Protein AF-A0A7S0UDC5-F1 (afdb_monomer_lite)

Organism: Hemiselmis andersenii (NCBI:txid464988)

Structure (mmCIF, N/CA/C/O backbone):
data_AF-A0A7S0UDC5-F1
#
_entry.id   AF-A0A7S0UDC5-F1
#
loop_
_atom_site.group_PDB
_atom_site.id
_atom_site.type_symbol
_atom_site.label_atom_id
_atom_site.label_alt_id
_atom_site.label_comp_id
_atom_site.label_asym_id
_atom_site.label_entity_id
_atom_site.label_seq_id
_atom_site.pdbx_PDB_ins_code
_atom_site.Cartn_x
_atom_site.Cartn_y
_atom_site.Cartn_z
_atom_site.occupancy
_atom_site.B_iso_or_equiv
_atom_site.auth_seq_id
_atom_site.auth_comp_id
_atom_site.auth_asym_id
_atom_site.auth_atom_id
_atom_site.pdbx_PDB_model_num
ATOM 1 N N . MET A 1 1 ? -34.923 -20.460 -12.003 1.00 49.44 1 MET A N 1
ATOM 2 C CA . MET A 1 1 ? -34.571 -19.170 -12.638 1.00 49.44 1 MET A CA 1
ATOM 3 C C . MET A 1 1 ? -33.315 -18.586 -11.978 1.00 49.44 1 MET A C 1
ATOM 5 O O . MET A 1 1 ? -33.420 -17.653 -11.201 1.00 49.44 1 MET A O 1
ATOM 9 N N . VAL A 1 2 ? -32.131 -19.167 -12.228 1.00 48.09 2 VAL A N 1
ATOM 10 C CA . VAL A 1 2 ? -30.837 -18.724 -11.636 1.00 48.09 2 VAL A CA 1
ATOM 11 C C . VAL A 1 2 ? -29.782 -18.443 -12.735 1.00 48.09 2 VAL A C 1
ATOM 13 O O . VAL A 1 2 ? -28.615 -18.218 -12.454 1.00 48.09 2 VAL A O 1
ATOM 16 N N . GLY A 1 3 ? -30.178 -18.436 -14.015 1.00 46.53 3 GLY A N 1
ATOM 17 C CA . GLY A 1 3 ? -29.241 -18.445 -15.152 1.00 46.53 3 GLY A CA 1
ATOM 18 C C . GLY A 1 3 ? -28.871 -17.087 -15.761 1.00 46.53 3 GLY A C 1
ATOM 19 O O . GLY A 1 3 ? -27.871 -17.008 -16.461 1.00 46.53 3 GLY A O 1
ATOM 20 N N . GLU A 1 4 ? -29.622 -16.012 -15.507 1.00 51.41 4 GLU A N 1
ATOM 21 C CA . GLU A 1 4 ? -29.457 -14.754 -16.268 1.00 51.41 4 GLU A CA 1
ATOM 22 C C . GLU A 1 4 ? -28.525 -13.718 -15.611 1.00 51.41 4 GLU A C 1
ATOM 24 O O . GLU A 1 4 ? -28.170 -12.715 -16.229 1.00 51.41 4 GLU A O 1
ATOM 29 N N . GLY A 1 5 ? -28.084 -13.949 -14.369 1.00 47.59 5 GLY A N 1
ATOM 30 C CA . GLY A 1 5 ? -27.229 -13.003 -13.633 1.00 47.59 5 GLY A CA 1
ATOM 31 C C . GLY A 1 5 ? -25.732 -13.100 -13.952 1.00 47.59 5 GLY A C 1
ATOM 32 O O . GLY A 1 5 ? -25.017 -12.106 -13.843 1.00 47.59 5 GLY A O 1
ATOM 33 N N . LEU A 1 6 ? -25.249 -14.275 -14.370 1.00 48.50 6 LEU A N 1
ATOM 34 C CA . LEU A 1 6 ? -23.818 -14.537 -14.592 1.00 48.50 6 LEU A CA 1
ATOM 35 C C . LEU A 1 6 ? -23.277 -13.913 -15.890 1.00 48.50 6 LEU A C 1
ATOM 37 O O . LEU A 1 6 ? -22.111 -13.526 -15.931 1.00 48.50 6 LEU A O 1
ATOM 41 N N . GLY A 1 7 ? -24.119 -13.741 -16.917 1.00 49.97 7 GLY A N 1
ATOM 42 C CA . GLY A 1 7 ? -23.701 -13.190 -18.215 1.00 49.97 7 GLY A CA 1
ATOM 43 C C . GLY A 1 7 ? -23.266 -11.721 -18.153 1.00 49.97 7 GLY A C 1
ATOM 44 O O . GLY A 1 7 ? -22.243 -11.353 -18.722 1.00 49.97 7 GLY A O 1
ATOM 45 N N . ARG A 1 8 ? -23.971 -10.886 -17.376 1.00 53.47 8 ARG A N 1
ATOM 46 C CA . ARG A 1 8 ? -23.663 -9.443 -17.282 1.00 53.47 8 ARG A CA 1
ATOM 47 C C . ARG A 1 8 ? -22.364 -9.145 -16.530 1.00 53.47 8 ARG A C 1
ATOM 49 O O . ARG A 1 8 ? -21.722 -8.132 -16.793 1.00 53.47 8 ARG A O 1
ATOM 56 N N . GLY A 1 9 ? -21.965 -10.019 -15.601 1.00 52.06 9 GLY A N 1
ATOM 57 C CA . GLY A 1 9 ? -20.693 -9.887 -14.888 1.00 52.06 9 GLY A CA 1
ATOM 58 C C . GLY A 1 9 ? -19.488 -10.126 -15.799 1.00 52.06 9 GLY A C 1
ATOM 59 O O . GLY A 1 9 ? -18.491 -9.417 -15.688 1.00 52.06 9 GLY A O 1
ATOM 60 N N . TYR A 1 10 ? -19.604 -11.077 -16.731 1.00 56.62 10 TYR A N 1
ATOM 61 C CA . TYR A 1 10 ? -18.532 -11.430 -17.663 1.00 56.62 10 TYR A CA 1
ATOM 62 C C . TYR A 1 10 ? -18.308 -10.343 -18.720 1.00 56.62 10 TYR A C 1
ATOM 64 O O . TYR A 1 10 ? -17.170 -9.966 -18.984 1.00 56.62 10 TYR A O 1
ATOM 72 N N . GLU A 1 11 ? -19.386 -9.761 -19.253 1.00 59.09 11 GLU A N 1
ATOM 73 C CA . GLU A 1 11 ? -19.299 -8.658 -20.219 1.00 59.09 11 GLU A CA 1
ATOM 74 C C . GLU A 1 11 ? -18.708 -7.385 -19.604 1.00 59.09 11 GLU A C 1
ATOM 76 O O . GLU A 1 11 ? -17.907 -6.709 -20.247 1.00 59.09 11 GLU A O 1
ATOM 81 N N . LEU A 1 12 ? -19.030 -7.076 -18.340 1.00 55.66 12 LEU A N 1
ATOM 82 C CA . LEU A 1 12 ? -18.401 -5.962 -17.630 1.00 55.66 12 LEU A CA 1
ATOM 83 C C . LEU A 1 12 ? -16.906 -6.223 -17.401 1.00 55.66 12 LEU A C 1
ATOM 85 O O . LEU A 1 12 ? -16.100 -5.314 -17.581 1.00 55.66 12 LEU A O 1
ATOM 89 N N . PHE A 1 13 ? -16.523 -7.456 -17.052 1.00 51.91 13 PHE A N 1
ATOM 90 C CA . PHE A 1 13 ? -15.122 -7.838 -16.861 1.00 51.91 13 PHE A CA 1
ATOM 91 C C . PHE A 1 13 ? -14.327 -7.787 -18.173 1.00 51.91 13 PHE A C 1
ATOM 93 O O . PHE A 1 13 ? -13.208 -7.280 -18.186 1.00 51.91 13 PHE A O 1
ATOM 100 N N . GLU A 1 14 ? -14.912 -8.232 -19.289 1.00 59.25 14 GLU A N 1
ATOM 101 C CA . GLU A 1 14 ? -14.309 -8.089 -20.617 1.00 59.25 14 GLU A CA 1
ATOM 102 C C . GLU A 1 14 ? -14.223 -6.627 -21.060 1.00 59.25 14 GLU A C 1
ATOM 104 O O . GLU A 1 14 ? -13.205 -6.211 -21.604 1.00 59.25 14 GLU A O 1
ATOM 109 N N . PHE A 1 15 ? -15.261 -5.824 -20.832 1.00 57.03 15 PHE A N 1
ATOM 110 C CA . PHE A 1 15 ? -15.278 -4.416 -21.223 1.00 57.03 15 PHE A CA 1
ATOM 111 C C . PHE A 1 15 ? -14.244 -3.594 -20.443 1.00 57.03 15 PHE A C 1
ATOM 113 O O . PHE A 1 15 ? -13.428 -2.886 -21.040 1.00 57.03 15 PHE A O 1
ATOM 120 N N . VAL A 1 16 ? -14.216 -3.752 -19.116 1.00 52.97 16 VAL A N 1
ATOM 121 C CA . VAL A 1 16 ? -13.182 -3.194 -18.228 1.00 52.97 16 VAL A CA 1
ATOM 122 C C . VAL A 1 16 ? -11.807 -3.719 -18.657 1.00 52.97 16 VAL A C 1
ATOM 124 O O . VAL A 1 16 ? -10.873 -2.937 -18.826 1.00 52.97 16 VAL A O 1
ATOM 127 N N . GLY A 1 17 ? -11.708 -5.016 -18.957 1.00 54.72 17 GLY A N 1
ATOM 128 C CA . GLY A 1 17 ? -10.506 -5.675 -19.458 1.00 54.72 17 GLY A CA 1
ATOM 129 C C . GLY A 1 17 ? -10.047 -5.238 -20.852 1.00 54.72 17 GLY A C 1
ATOM 130 O O . GLY A 1 17 ? -8.888 -5.455 -21.171 1.00 54.72 17 GLY A O 1
ATOM 131 N N . ARG A 1 18 ? -10.884 -4.598 -21.680 1.00 58.88 18 ARG A N 1
ATOM 132 C CA . ARG A 1 18 ? -10.507 -4.059 -23.006 1.00 58.88 18 ARG A CA 1
ATOM 133 C C . ARG A 1 18 ? -10.198 -2.558 -22.972 1.00 58.88 18 ARG A C 1
ATOM 135 O O . ARG A 1 18 ? -9.322 -2.103 -23.707 1.00 58.88 18 ARG A O 1
ATOM 142 N N . MET A 1 19 ? -10.880 -1.797 -22.114 1.00 50.06 19 MET A N 1
ATOM 143 C CA . MET A 1 19 ? -10.712 -0.341 -21.970 1.00 50.06 19 MET A CA 1
ATOM 144 C C . MET A 1 19 ? -9.492 0.047 -21.121 1.00 50.06 19 MET A C 1
ATOM 146 O O . MET A 1 19 ? -8.791 1.000 -21.456 1.00 50.06 19 MET A O 1
ATOM 150 N N . LEU A 1 20 ? -9.211 -0.682 -20.035 1.00 53.12 20 LEU A N 1
ATOM 151 C CA . LEU A 1 20 ? -8.096 -0.354 -19.137 1.00 53.12 20 LEU A CA 1
ATOM 152 C C . LEU A 1 20 ? -6.701 -0.620 -19.724 1.00 53.12 20 LEU A C 1
ATOM 154 O O . LEU A 1 20 ? -5.834 0.229 -19.530 1.00 53.12 20 LEU A O 1
ATOM 158 N N . PRO A 1 21 ? -6.427 -1.712 -20.465 1.00 53.53 21 PRO A N 1
ATOM 159 C CA . PRO A 1 21 ? -5.053 -2.022 -20.849 1.00 53.53 21 PRO A CA 1
ATOM 160 C C . PRO A 1 21 ? -4.406 -0.984 -21.765 1.00 53.53 21 PRO A C 1
ATOM 162 O O . PRO A 1 21 ? -3.254 -0.609 -21.582 1.00 53.53 21 PRO A O 1
ATOM 165 N N . THR A 1 22 ? -5.112 -0.502 -22.783 1.00 52.75 22 THR A N 1
ATOM 166 C CA . THR A 1 22 ? -4.437 0.196 -23.889 1.00 52.75 22 THR A CA 1
ATOM 167 C C . THR A 1 22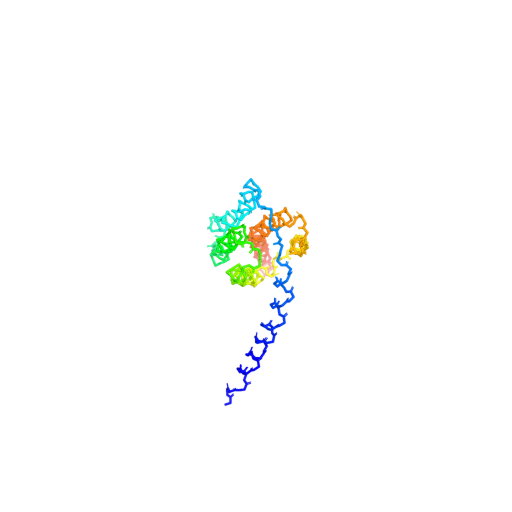 ? -4.020 1.625 -23.548 1.00 52.75 22 THR A C 1
ATOM 169 O O . THR A 1 22 ? -2.972 2.071 -24.018 1.00 52.75 22 THR A O 1
ATOM 172 N N . ALA A 1 23 ? -4.784 2.331 -22.711 1.00 55.59 23 ALA A N 1
ATOM 173 C CA . ALA A 1 23 ? -4.412 3.657 -22.218 1.00 55.59 23 ALA A CA 1
ATOM 174 C C . ALA A 1 23 ? -3.459 3.578 -21.012 1.00 55.59 23 ALA A C 1
ATOM 176 O O . ALA A 1 23 ? -2.504 4.349 -20.940 1.00 55.59 23 ALA A O 1
ATOM 177 N N . PHE A 1 24 ? -3.671 2.611 -20.112 1.00 58.44 24 PHE A N 1
ATOM 178 C CA . PHE A 1 24 ? -2.889 2.469 -18.882 1.00 58.44 24 PHE A CA 1
ATOM 179 C C . PHE A 1 24 ? -1.474 1.928 -19.154 1.00 58.44 24 PHE A C 1
ATOM 181 O O . PHE A 1 24 ? -0.501 2.463 -18.629 1.00 58.44 24 PHE A O 1
ATOM 188 N N . PHE A 1 25 ? -1.312 0.950 -20.059 1.00 58.59 25 PHE A N 1
ATOM 189 C CA . PHE A 1 25 ? 0.014 0.398 -20.386 1.00 58.59 25 PHE A CA 1
ATOM 190 C C . PHE A 1 25 ? 0.875 1.317 -21.256 1.00 58.59 25 PHE A C 1
ATOM 192 O O . PHE A 1 25 ? 2.100 1.240 -21.197 1.00 58.59 25 PHE A O 1
ATOM 199 N N . LYS A 1 26 ? 0.273 2.235 -22.025 1.00 59.31 26 LYS A N 1
ATOM 200 C CA . LYS A 1 26 ? 1.034 3.254 -22.773 1.00 59.31 26 LYS A CA 1
ATOM 201 C C . LYS A 1 26 ? 1.665 4.319 -21.869 1.00 59.31 26 LYS A C 1
ATOM 203 O O . LYS A 1 26 ? 2.517 5.067 -22.338 1.00 59.31 26 LYS A O 1
ATOM 208 N N . GLN A 1 27 ? 1.263 4.379 -20.601 1.00 64.12 27 GLN A N 1
ATOM 209 C CA . GLN A 1 27 ? 1.703 5.369 -19.620 1.00 64.12 27 GLN A CA 1
ATOM 210 C C . GLN A 1 27 ? 2.508 4.754 -18.469 1.00 64.12 27 GLN A C 1
ATOM 212 O O . GLN A 1 27 ? 2.615 5.349 -17.401 1.00 64.12 27 GLN A O 1
ATOM 217 N N . LEU A 1 28 ? 3.121 3.581 -18.665 1.00 72.44 28 LEU A N 1
ATOM 218 C CA . LEU A 1 28 ? 4.070 3.081 -17.674 1.00 72.44 28 LEU A CA 1
ATOM 219 C C . LEU A 1 28 ? 5.250 4.048 -17.567 1.00 72.44 28 LEU A C 1
ATOM 221 O O . LEU A 1 28 ? 5.989 4.250 -18.533 1.00 72.44 28 LEU A O 1
ATOM 225 N N . GLY A 1 29 ? 5.436 4.619 -16.377 1.00 77.88 29 GLY A N 1
ATOM 226 C CA . GLY A 1 29 ? 6.577 5.475 -16.091 1.00 77.88 29 GLY A CA 1
ATOM 227 C C . GLY A 1 29 ? 7.893 4.774 -16.427 1.00 77.88 29 GLY A C 1
ATOM 228 O O . GLY A 1 29 ? 8.022 3.548 -16.353 1.00 77.88 29 GLY A O 1
ATOM 229 N N . THR A 1 30 ? 8.883 5.547 -16.854 1.00 83.06 30 THR A N 1
ATOM 230 C CA . THR A 1 30 ? 10.220 5.031 -17.153 1.00 83.06 30 THR A CA 1
ATOM 231 C C . THR A 1 30 ? 11.120 5.278 -15.947 1.00 83.06 30 THR A C 1
ATOM 233 O O . THR A 1 30 ? 11.501 6.430 -15.720 1.00 83.06 30 THR A O 1
ATOM 236 N N . PRO A 1 31 ? 11.458 4.250 -15.145 1.00 82.56 31 PRO A N 1
ATOM 237 C CA . PRO A 1 31 ? 12.320 4.447 -13.990 1.00 82.56 31 PRO A CA 1
ATOM 238 C C . PRO A 1 31 ? 13.730 4.866 -14.415 1.00 82.56 31 PRO A C 1
ATOM 240 O O . PRO A 1 31 ? 14.219 4.502 -15.490 1.00 82.56 31 PRO A O 1
ATOM 243 N N . HIS A 1 32 ? 14.410 5.610 -13.542 1.00 84.69 32 HIS A N 1
ATOM 244 C CA . HIS A 1 32 ? 15.840 5.853 -13.688 1.00 84.69 32 HIS A CA 1
ATOM 245 C C . HIS A 1 32 ? 16.606 4.524 -13.715 1.00 84.69 32 HIS A C 1
ATOM 247 O O . HIS A 1 32 ? 16.374 3.647 -12.890 1.00 84.69 32 HIS A O 1
ATOM 253 N N . LYS A 1 33 ? 17.554 4.394 -14.649 1.00 84.50 33 LYS A N 1
ATOM 254 C CA . LYS A 1 33 ? 18.363 3.172 -14.829 1.00 84.50 33 LYS A CA 1
ATOM 255 C C . LYS A 1 33 ? 19.679 3.172 -14.049 1.00 84.50 33 LYS A C 1
ATOM 257 O O . LYS A 1 33 ? 20.410 2.188 -14.063 1.00 84.50 33 LYS A O 1
ATOM 262 N N . THR A 1 34 ? 20.019 4.281 -13.402 1.00 90.56 34 THR A N 1
ATOM 263 C CA . THR A 1 34 ? 21.245 4.404 -12.611 1.00 90.56 34 THR A CA 1
ATOM 264 C C . THR A 1 34 ? 21.135 3.541 -11.346 1.00 90.56 34 THR A C 1
ATOM 266 O O . THR A 1 34 ? 20.137 3.658 -10.632 1.00 90.56 34 THR A O 1
ATOM 269 N N . PRO A 1 35 ? 22.140 2.701 -11.018 1.00 91.50 35 PRO A N 1
ATOM 270 C CA . PRO A 1 35 ? 22.019 1.704 -9.947 1.00 91.50 35 PRO A CA 1
ATOM 271 C C . PRO A 1 35 ? 21.565 2.265 -8.593 1.00 91.50 35 PRO A C 1
ATOM 273 O O . PRO A 1 35 ? 20.718 1.669 -7.934 1.00 91.50 35 PRO A O 1
ATOM 276 N N . GLY A 1 36 ? 22.069 3.441 -8.199 1.00 91.25 36 GLY A N 1
ATOM 277 C CA . GLY A 1 36 ? 21.668 4.091 -6.946 1.00 91.25 36 GLY A CA 1
ATOM 278 C C . GLY A 1 36 ? 20.188 4.487 -6.912 1.00 91.25 36 GLY A C 1
ATOM 279 O O . GLY A 1 36 ? 19.522 4.289 -5.900 1.00 91.25 36 GLY A O 1
ATOM 280 N N . TRP A 1 37 ? 19.646 4.981 -8.027 1.00 91.06 37 TRP A N 1
ATOM 281 C CA . TRP A 1 37 ? 18.229 5.337 -8.124 1.00 91.06 37 TRP A CA 1
ATOM 282 C C . TRP A 1 37 ? 17.329 4.106 -8.175 1.00 91.06 37 TRP A C 1
ATOM 284 O O . TRP A 1 37 ? 16.285 4.104 -7.531 1.00 91.06 37 TRP A O 1
ATOM 294 N N . VAL A 1 38 ? 17.753 3.045 -8.870 1.00 92.06 38 VAL A N 1
ATOM 295 C CA . VAL A 1 38 ? 17.051 1.753 -8.860 1.00 92.06 38 VAL A CA 1
ATOM 296 C C . VAL A 1 38 ? 16.980 1.201 -7.436 1.00 92.06 38 VAL A C 1
ATOM 298 O O . VAL A 1 38 ? 15.905 0.823 -6.981 1.00 92.06 38 VAL A O 1
ATOM 301 N N . ALA A 1 39 ? 18.095 1.212 -6.701 1.00 93.50 39 ALA A N 1
ATOM 302 C CA . ALA A 1 39 ? 18.124 0.749 -5.318 1.00 93.50 39 ALA A CA 1
ATOM 303 C C . ALA A 1 39 ? 17.180 1.567 -4.425 1.00 93.50 39 ALA A C 1
ATOM 305 O O . ALA A 1 39 ? 16.352 0.983 -3.734 1.00 93.50 39 ALA A O 1
ATOM 306 N N . LEU A 1 40 ? 17.240 2.903 -4.473 1.00 91.62 40 LEU A N 1
ATOM 307 C CA . LEU A 1 40 ? 16.338 3.768 -3.700 1.00 91.62 40 LEU A CA 1
ATOM 308 C C . LEU A 1 40 ? 14.863 3.535 -4.049 1.00 91.62 40 LEU A C 1
ATOM 310 O O . LEU A 1 40 ? 14.018 3.474 -3.155 1.00 91.62 40 LEU A O 1
ATOM 314 N N . PHE A 1 41 ? 14.562 3.359 -5.335 1.00 91.75 41 PHE A N 1
ATOM 315 C CA . PHE A 1 41 ? 13.209 3.089 -5.803 1.00 91.75 41 PHE A CA 1
ATOM 316 C C . PHE A 1 41 ? 12.670 1.775 -5.243 1.00 91.75 41 PHE A C 1
ATOM 318 O O . PHE A 1 41 ? 11.577 1.738 -4.682 1.00 91.75 41 PHE A O 1
ATOM 325 N N . LEU A 1 42 ? 13.459 0.705 -5.308 1.00 94.81 42 LEU A N 1
ATOM 326 C CA . LEU A 1 42 ? 13.075 -0.595 -4.762 1.00 94.81 42 LEU A CA 1
ATOM 327 C C . LEU A 1 42 ? 13.004 -0.572 -3.230 1.00 94.81 42 LEU A C 1
ATOM 329 O O . LEU A 1 42 ? 12.090 -1.150 -2.651 1.00 94.81 42 LEU A O 1
ATOM 333 N N . LEU A 1 43 ? 13.908 0.150 -2.562 1.00 96.00 43 LEU A N 1
ATOM 334 C CA . LEU A 1 43 ? 13.890 0.311 -1.105 1.00 96.00 43 LEU A CA 1
ATOM 335 C C . LEU A 1 43 ? 12.614 1.000 -0.611 1.00 96.00 43 LEU A C 1
ATOM 337 O O . LEU A 1 43 ? 12.148 0.686 0.483 1.00 96.00 43 LEU A O 1
ATOM 341 N N . SER A 1 44 ? 12.009 1.892 -1.400 1.00 96.44 44 SER A N 1
ATOM 342 C CA . SER A 1 44 ? 10.746 2.535 -1.013 1.00 96.44 44 SER A CA 1
ATOM 343 C C . SER A 1 44 ? 9.601 1.530 -0.796 1.00 96.44 44 SER A C 1
ATOM 345 O O . SER A 1 44 ? 8.741 1.759 0.056 1.00 96.44 44 SER A O 1
ATOM 347 N N . ASN A 1 45 ? 9.644 0.364 -1.455 1.00 96.00 45 ASN A N 1
ATOM 348 C CA . ASN A 1 45 ? 8.673 -0.710 -1.252 1.00 96.00 45 ASN A CA 1
ATOM 349 C C . ASN A 1 45 ? 8.795 -1.410 0.106 1.00 96.00 45 ASN A C 1
ATOM 351 O O . ASN A 1 45 ? 7.817 -1.998 0.560 1.00 96.00 45 ASN A O 1
ATOM 355 N N . ILE A 1 46 ? 9.931 -1.298 0.810 1.00 96.00 46 ILE A N 1
ATOM 356 C CA . ILE A 1 46 ? 10.103 -1.843 2.172 1.00 96.00 46 ILE A CA 1
ATOM 357 C C . ILE A 1 46 ? 9.130 -1.186 3.169 1.00 96.00 46 ILE A C 1
ATOM 359 O O . ILE A 1 46 ? 8.798 -1.772 4.204 1.00 96.00 46 ILE A O 1
ATOM 363 N N . ALA A 1 47 ? 8.588 -0.008 2.847 1.00 96.69 47 ALA A N 1
ATOM 364 C CA . ALA A 1 47 ? 7.551 0.625 3.653 1.00 96.69 47 ALA A CA 1
ATOM 365 C C . ALA A 1 47 ? 6.323 -0.289 3.854 1.00 96.69 47 ALA A C 1
ATOM 367 O O . ALA A 1 47 ? 5.776 -0.337 4.958 1.00 96.69 47 ALA A O 1
ATOM 368 N N . PHE A 1 48 ? 5.928 -1.063 2.837 1.00 96.31 48 PHE A N 1
ATOM 369 C CA . PHE A 1 48 ? 4.796 -1.989 2.906 1.00 96.31 48 PHE A CA 1
ATOM 370 C C . PHE A 1 48 ? 5.003 -3.154 3.890 1.00 96.31 48 PHE A C 1
ATOM 372 O O . PHE A 1 48 ? 4.183 -3.291 4.799 1.00 96.31 48 PHE A O 1
ATOM 379 N N . PRO A 1 49 ? 6.069 -3.980 3.813 1.00 94.88 49 PRO A N 1
ATOM 380 C CA . PRO A 1 49 ? 6.287 -5.038 4.789 1.00 94.88 49 PRO A CA 1
ATOM 381 C C . PRO A 1 49 ? 6.482 -4.488 6.205 1.00 94.88 49 PRO A C 1
ATOM 383 O O . PRO A 1 49 ? 5.972 -5.088 7.150 1.00 94.88 49 PRO A O 1
ATOM 386 N N . ILE A 1 50 ? 7.119 -3.319 6.377 1.00 95.62 50 ILE A N 1
ATOM 387 C CA . ILE A 1 50 ? 7.185 -2.651 7.687 1.00 95.62 50 ILE A CA 1
ATOM 388 C C . ILE A 1 50 ? 5.774 -2.332 8.199 1.00 95.62 50 ILE A C 1
ATOM 390 O O . ILE A 1 50 ? 5.458 -2.646 9.349 1.00 95.62 50 ILE A O 1
ATOM 394 N N . ALA A 1 51 ? 4.914 -1.740 7.365 1.00 94.75 51 ALA A N 1
ATOM 395 C CA . ALA A 1 51 ? 3.533 -1.440 7.729 1.00 94.75 51 ALA A CA 1
ATOM 396 C C . ALA A 1 51 ? 2.742 -2.715 8.066 1.00 94.75 51 ALA A C 1
ATOM 398 O O . ALA A 1 51 ? 2.103 -2.768 9.115 1.00 94.75 51 ALA A O 1
ATOM 399 N N . GLY A 1 52 ? 2.846 -3.768 7.250 1.00 93.75 52 GLY A N 1
ATOM 400 C CA . GLY A 1 52 ? 2.199 -5.060 7.495 1.00 93.75 52 GLY A CA 1
ATOM 401 C C . GLY A 1 52 ? 2.631 -5.691 8.822 1.00 93.75 52 GLY A C 1
ATOM 402 O O . GLY A 1 52 ? 1.789 -6.066 9.638 1.00 93.75 52 GLY A O 1
ATOM 403 N N . ILE A 1 53 ? 3.935 -5.722 9.111 1.00 94.00 53 ILE A N 1
ATOM 404 C CA . ILE A 1 53 ? 4.460 -6.226 10.390 1.00 94.00 53 ILE A CA 1
ATOM 405 C C . ILE A 1 53 ? 3.947 -5.383 11.560 1.00 94.00 53 ILE A C 1
ATOM 407 O O . ILE A 1 53 ? 3.549 -5.933 12.588 1.00 94.00 53 ILE A O 1
ATOM 411 N N . LYS A 1 54 ? 3.926 -4.052 11.433 1.00 92.94 54 LYS A N 1
ATOM 412 C CA . LYS A 1 54 ? 3.402 -3.163 12.482 1.00 92.94 54 LYS A CA 1
ATOM 413 C C . LYS A 1 54 ? 1.909 -3.374 12.738 1.00 92.94 54 LYS A C 1
ATOM 415 O O . LYS A 1 54 ? 1.505 -3.314 13.894 1.00 92.94 54 LYS A O 1
ATOM 420 N N . ILE A 1 55 ? 1.118 -3.666 11.705 1.00 90.56 55 ILE A N 1
ATOM 421 C CA . ILE A 1 55 ? -0.299 -4.032 11.851 1.00 90.56 55 ILE A CA 1
ATOM 422 C C . ILE A 1 55 ? -0.424 -5.380 12.581 1.00 90.56 55 ILE A C 1
ATOM 424 O O . ILE A 1 55 ? -1.170 -5.476 13.550 1.00 90.56 55 ILE A O 1
ATOM 428 N N . LEU A 1 56 ? 0.347 -6.405 12.189 1.00 91.12 56 LEU A N 1
ATOM 429 C CA . LEU A 1 56 ? 0.318 -7.729 12.840 1.00 91.12 56 LEU A CA 1
ATOM 430 C C . LEU A 1 56 ? 0.756 -7.698 14.306 1.00 91.12 56 LEU A C 1
ATOM 432 O O . LEU A 1 56 ? 0.230 -8.447 15.125 1.00 91.12 56 LEU A O 1
ATOM 436 N N . THR A 1 57 ? 1.749 -6.869 14.624 1.00 89.69 57 THR A N 1
ATOM 437 C CA . THR A 1 57 ? 2.357 -6.792 15.958 1.00 89.69 57 THR A CA 1
ATOM 438 C C . THR A 1 57 ? 1.707 -5.742 16.855 1.00 89.69 57 THR A C 1
ATOM 440 O O . THR A 1 57 ? 2.151 -5.563 17.994 1.00 89.69 57 THR A O 1
ATOM 443 N N . SER A 1 58 ? 0.661 -5.050 16.384 1.00 85.38 58 SER A N 1
ATOM 444 C CA . SER A 1 58 ? -0.054 -4.086 17.215 1.00 85.38 58 SER A CA 1
ATOM 445 C C . SER A 1 58 ? -0.731 -4.808 18.379 1.00 85.38 58 SER A C 1
ATOM 447 O O . SER A 1 58 ? -1.721 -5.513 18.218 1.00 85.38 58 SER A O 1
ATOM 449 N N . ARG A 1 59 ? -0.194 -4.614 19.588 1.00 75.19 59 ARG A N 1
ATOM 450 C CA . ARG A 1 59 ? -0.737 -5.187 20.834 1.00 75.19 59 ARG A CA 1
ATOM 451 C C . ARG A 1 59 ? -2.022 -4.503 21.310 1.00 75.19 59 ARG A C 1
ATOM 453 O O . ARG A 1 59 ? -2.545 -4.858 22.360 1.00 75.19 59 ARG A O 1
ATOM 460 N N . ARG A 1 60 ? -2.471 -3.466 20.602 1.00 68.75 60 ARG A N 1
ATOM 461 C CA . ARG A 1 60 ? -3.630 -2.650 20.974 1.00 68.75 60 ARG A CA 1
ATOM 462 C C . ARG A 1 60 ? -4.942 -3.190 20.412 1.00 68.75 60 ARG A C 1
ATOM 464 O O . ARG A 1 60 ? -5.988 -2.864 20.964 1.00 68.75 60 ARG A O 1
ATOM 471 N N . GLU A 1 61 ? -4.899 -4.020 19.371 1.00 62.66 61 GLU A N 1
ATOM 472 C CA . GLU A 1 61 ? -6.089 -4.713 18.879 1.00 62.66 61 GLU A CA 1
ATOM 473 C C . GLU A 1 61 ? -6.316 -6.005 19.664 1.00 62.66 61 GLU A C 1
ATOM 475 O O . GLU A 1 61 ? -5.437 -6.856 19.779 1.00 62.66 61 GLU A O 1
ATOM 480 N N . GLU A 1 62 ? -7.544 -6.183 20.150 1.00 66.38 62 GLU A N 1
ATOM 481 C CA . GLU A 1 62 ? -8.012 -7.458 20.701 1.00 66.38 62 GLU A CA 1
ATOM 482 C C . GLU A 1 62 ? -7.949 -8.570 19.636 1.00 66.38 62 GLU A C 1
ATOM 484 O O . GLU A 1 62 ? -7.725 -9.739 19.950 1.00 66.38 62 GLU A O 1
ATOM 489 N N . LYS A 1 63 ? -8.094 -8.193 18.354 1.00 73.12 63 LYS A N 1
ATOM 490 C CA . LYS A 1 63 ? -7.886 -9.053 17.185 1.00 73.12 63 LYS A CA 1
ATOM 491 C C . LYS A 1 63 ? -7.242 -8.243 16.051 1.00 73.12 63 LYS A C 1
ATOM 493 O O . LYS A 1 63 ? -7.982 -7.525 15.380 1.00 73.12 63 LYS A O 1
ATOM 498 N N . PRO A 1 64 ? -5.919 -8.367 15.813 1.00 75.38 64 PRO A N 1
ATOM 499 C CA . PRO A 1 64 ? -5.260 -7.679 14.709 1.00 75.38 64 PRO A CA 1
ATOM 500 C C . PRO A 1 64 ? -5.953 -7.994 13.380 1.00 75.38 64 PRO A C 1
ATOM 502 O O . PRO A 1 64 ? -6.280 -9.163 13.136 1.00 75.38 64 PRO A O 1
ATOM 505 N N . ASN A 1 65 ? -6.141 -7.008 12.494 1.00 83.06 65 ASN A N 1
ATOM 506 C CA . ASN A 1 65 ? -6.615 -7.275 11.129 1.00 83.06 65 ASN A CA 1
ATOM 507 C C . ASN A 1 65 ? -5.527 -7.978 10.293 1.00 83.06 65 ASN A C 1
ATOM 509 O O . ASN A 1 65 ? -4.857 -7.384 9.444 1.00 83.06 65 ASN A O 1
ATOM 513 N N . LYS A 1 66 ? -5.355 -9.280 10.553 1.00 89.69 66 LYS A N 1
ATOM 514 C CA . LYS A 1 66 ? -4.350 -10.147 9.924 1.00 89.69 66 LYS A CA 1
ATOM 515 C C . LYS A 1 66 ? -4.476 -10.150 8.406 1.00 89.69 66 LYS A C 1
ATOM 517 O O . LYS A 1 66 ? -3.461 -10.158 7.722 1.00 89.69 66 LYS A O 1
ATOM 522 N N . MET A 1 67 ? -5.705 -10.113 7.892 1.00 89.00 67 MET A N 1
ATOM 523 C CA . MET A 1 67 ? -5.958 -10.122 6.456 1.00 89.00 67 MET A CA 1
ATOM 524 C C . MET A 1 67 ? -5.391 -8.864 5.798 1.00 89.00 67 MET A C 1
ATOM 526 O O . MET A 1 67 ? -4.578 -8.981 4.886 1.00 89.00 67 MET A O 1
ATOM 530 N N . LEU A 1 68 ? -5.727 -7.673 6.310 1.00 88.56 68 LEU A N 1
ATOM 531 C CA . LEU A 1 68 ? -5.167 -6.414 5.806 1.00 88.56 68 LEU A CA 1
ATOM 532 C C . LEU A 1 68 ? -3.637 -6.413 5.876 1.00 88.56 68 LEU A C 1
ATOM 534 O O . LEU A 1 68 ? -2.976 -6.019 4.921 1.00 88.56 68 LEU A O 1
ATOM 538 N N . ALA A 1 69 ? -3.067 -6.887 6.982 1.00 92.31 69 ALA A N 1
ATOM 539 C CA . ALA A 1 69 ? -1.622 -6.915 7.148 1.00 92.31 69 ALA A CA 1
ATOM 540 C C . ALA A 1 69 ? -0.913 -7.828 6.134 1.00 92.31 69 ALA A C 1
ATOM 542 O O . ALA A 1 69 ? 0.118 -7.444 5.582 1.00 92.31 69 ALA A O 1
ATOM 543 N N . ILE A 1 70 ? -1.486 -9.007 5.865 1.00 92.50 70 ILE A N 1
ATOM 544 C CA . ILE A 1 70 ? -1.001 -9.936 4.839 1.00 92.50 70 ILE A CA 1
ATOM 545 C C . ILE A 1 70 ? -1.094 -9.283 3.459 1.00 92.50 70 ILE A C 1
ATOM 547 O O . ILE A 1 70 ? -0.116 -9.305 2.720 1.00 92.50 70 ILE A O 1
ATOM 551 N N . PHE A 1 71 ? -2.220 -8.649 3.120 1.00 92.31 71 PHE A N 1
ATOM 552 C CA . PHE A 1 71 ? -2.369 -7.967 1.832 1.00 92.31 71 PHE A CA 1
ATOM 553 C C . PHE A 1 71 ? -1.370 -6.822 1.657 1.00 92.31 71 PHE A C 1
ATOM 555 O O . PHE A 1 71 ? -0.727 -6.741 0.616 1.00 92.31 71 PHE A O 1
ATOM 562 N N . VAL A 1 72 ? -1.179 -5.979 2.675 1.00 93.12 72 VAL A N 1
ATOM 563 C CA . VAL A 1 72 ? -0.179 -4.899 2.651 1.00 93.12 72 VAL A CA 1
ATOM 564 C C . VAL A 1 72 ? 1.227 -5.467 2.444 1.00 93.12 72 VAL A C 1
ATOM 566 O O . VAL A 1 72 ? 1.983 -4.948 1.630 1.00 93.12 72 VAL A O 1
ATOM 569 N N . PHE A 1 73 ? 1.571 -6.561 3.125 1.00 94.44 73 PHE A N 1
ATOM 570 C CA . PHE A 1 73 ? 2.858 -7.231 2.949 1.00 94.44 73 PHE A CA 1
ATOM 571 C C . PHE A 1 73 ? 3.035 -7.787 1.525 1.00 94.44 73 PHE A C 1
ATOM 573 O O . PHE A 1 73 ? 4.077 -7.571 0.905 1.00 94.44 73 PHE A O 1
ATOM 580 N N . LEU A 1 74 ? 2.010 -8.459 0.988 1.00 94.44 74 LEU A N 1
ATOM 581 C CA . LEU A 1 74 ? 2.029 -9.023 -0.363 1.00 94.44 74 LEU A CA 1
ATOM 582 C C . LEU A 1 74 ? 2.131 -7.941 -1.443 1.00 94.44 74 LEU A C 1
ATOM 584 O O . LEU A 1 74 ? 2.895 -8.128 -2.384 1.00 94.44 74 LEU A O 1
ATOM 588 N N . VAL A 1 75 ? 1.449 -6.800 -1.282 1.00 95.38 75 VAL A N 1
ATOM 589 C CA . VAL A 1 75 ? 1.592 -5.640 -2.182 1.00 95.38 75 VAL A CA 1
ATOM 590 C C . VAL A 1 75 ? 3.055 -5.209 -2.273 1.00 95.38 75 VAL A C 1
ATOM 592 O O . VAL A 1 75 ? 3.568 -5.057 -3.374 1.00 95.38 75 VAL A O 1
ATOM 595 N N . GLY A 1 76 ? 3.766 -5.110 -1.145 1.00 95.62 76 GLY A N 1
ATOM 596 C CA . GLY A 1 76 ? 5.189 -4.756 -1.153 1.00 95.62 76 GLY A CA 1
ATOM 597 C C . GLY A 1 76 ? 6.063 -5.733 -1.946 1.00 95.62 76 GLY A C 1
ATOM 598 O O . GLY A 1 76 ? 6.939 -5.308 -2.698 1.00 95.62 76 GLY A O 1
ATOM 599 N N . ILE A 1 77 ? 5.825 -7.042 -1.816 1.00 95.94 77 ILE A N 1
ATOM 600 C CA . ILE A 1 77 ? 6.583 -8.074 -2.549 1.00 95.94 77 ILE A CA 1
ATOM 601 C C . ILE A 1 77 ? 6.284 -8.021 -4.049 1.00 95.94 77 ILE A C 1
ATOM 603 O O . ILE A 1 77 ? 7.206 -8.043 -4.871 1.00 95.94 77 ILE A O 1
ATOM 607 N N . VAL A 1 78 ? 4.999 -7.972 -4.402 1.00 96.62 78 VAL A N 1
ATOM 608 C CA . VAL A 1 78 ? 4.547 -7.961 -5.796 1.00 96.62 78 VAL A CA 1
ATOM 609 C C . VAL A 1 78 ? 5.028 -6.687 -6.491 1.00 96.62 78 VAL A C 1
ATOM 611 O O . VAL A 1 78 ? 5.647 -6.787 -7.550 1.00 96.62 78 VAL A O 1
ATOM 614 N N . SER A 1 79 ? 4.869 -5.523 -5.858 1.00 96.38 79 SER A N 1
ATOM 615 C CA . SER A 1 79 ? 5.329 -4.236 -6.388 1.00 96.38 79 SER A CA 1
ATOM 616 C C . SER A 1 79 ? 6.850 -4.186 -6.539 1.00 96.38 79 SER A C 1
ATOM 618 O O . SER A 1 79 ? 7.361 -3.777 -7.582 1.00 96.38 79 SER A O 1
ATOM 620 N N . THR A 1 80 ? 7.606 -4.718 -5.568 1.00 97.00 80 THR A N 1
ATOM 621 C CA . THR A 1 80 ? 9.071 -4.840 -5.697 1.00 97.00 80 THR A CA 1
ATOM 622 C C . THR A 1 80 ? 9.453 -5.696 -6.902 1.00 97.00 80 THR A C 1
ATOM 624 O O . THR A 1 80 ? 10.357 -5.338 -7.655 1.00 97.00 80 THR A O 1
ATOM 627 N N . THR A 1 81 ? 8.756 -6.816 -7.114 1.00 97.12 81 THR A N 1
ATOM 628 C CA . THR A 1 81 ? 9.020 -7.725 -8.236 1.00 97.12 81 THR A CA 1
ATOM 629 C C . THR A 1 81 ? 8.673 -7.063 -9.568 1.00 97.12 81 THR A C 1
ATOM 631 O O . THR A 1 81 ? 9.457 -7.143 -10.516 1.00 97.12 81 THR A O 1
ATOM 634 N N . PHE A 1 82 ? 7.544 -6.357 -9.645 1.00 95.56 82 PHE A N 1
ATOM 635 C CA . PHE A 1 82 ? 7.170 -5.562 -10.810 1.00 95.56 82 PHE A CA 1
ATOM 636 C C . PHE A 1 82 ? 8.238 -4.513 -11.137 1.00 95.56 82 PHE A C 1
ATOM 638 O O . PHE A 1 82 ? 8.772 -4.518 -12.247 1.00 95.56 82 PHE A O 1
ATOM 645 N N . HIS A 1 83 ? 8.610 -3.663 -10.179 1.00 95.50 83 HIS A N 1
ATOM 646 C CA . HIS A 1 83 ? 9.577 -2.595 -10.418 1.00 95.50 83 HIS A CA 1
ATOM 647 C C . HIS A 1 83 ? 10.993 -3.108 -10.673 1.00 95.50 83 HIS A C 1
ATOM 649 O O . HIS A 1 83 ? 11.718 -2.507 -11.464 1.00 95.50 83 HIS A O 1
ATOM 655 N N . TRP A 1 84 ? 11.384 -4.241 -10.085 1.00 96.50 84 TRP A N 1
ATOM 656 C CA . TRP A 1 84 ? 12.630 -4.917 -10.443 1.00 96.50 84 TRP A CA 1
ATOM 657 C C . TRP A 1 84 ? 12.641 -5.276 -11.933 1.00 96.50 84 TRP A C 1
ATOM 659 O O . TRP A 1 84 ? 13.541 -4.868 -12.668 1.00 96.50 84 TRP A O 1
ATOM 669 N N . ASN A 1 85 ? 11.593 -5.959 -12.407 1.00 96.06 85 ASN A N 1
ATOM 670 C CA . ASN A 1 85 ? 11.452 -6.298 -13.823 1.00 96.06 85 ASN A CA 1
ATOM 671 C C . ASN A 1 85 ? 11.374 -5.041 -14.705 1.00 96.06 85 ASN A C 1
ATOM 673 O O . ASN A 1 85 ? 11.995 -5.007 -15.766 1.00 96.06 85 ASN A O 1
ATOM 677 N N . GLN A 1 86 ? 10.671 -3.991 -14.266 1.00 94.19 86 GLN A N 1
ATOM 678 C CA . GLN A 1 86 ? 10.566 -2.711 -14.975 1.00 94.19 86 GLN A CA 1
ATOM 679 C C . GLN A 1 86 ? 11.938 -2.042 -15.152 1.00 94.19 86 GLN A C 1
ATOM 681 O O . GLN A 1 86 ? 12.248 -1.547 -16.237 1.00 94.19 86 GLN A O 1
ATOM 686 N N . CYS A 1 87 ? 12.780 -2.060 -14.115 1.00 93.31 87 CYS A N 1
ATOM 687 C CA . CYS A 1 87 ? 14.136 -1.513 -14.150 1.00 93.31 87 CYS A CA 1
ATOM 688 C C . CYS A 1 87 ? 15.079 -2.341 -15.039 1.00 93.31 87 CYS A C 1
ATOM 690 O O . CYS A 1 87 ? 15.873 -1.761 -15.780 1.00 93.31 87 CYS A O 1
ATOM 692 N N . CYS A 1 88 ? 14.987 -3.675 -14.995 1.00 94.50 88 CYS A N 1
ATOM 693 C CA . CYS A 1 88 ? 15.875 -4.569 -15.746 1.00 94.50 88 CYS A CA 1
ATOM 694 C C . CYS A 1 88 ? 15.504 -4.697 -17.230 1.00 94.50 88 CYS A C 1
ATOM 696 O O . CYS A 1 88 ? 16.383 -4.672 -18.088 1.00 94.50 88 CYS A O 1
ATOM 698 N N . LEU A 1 89 ? 14.214 -4.851 -17.537 1.00 93.56 89 LEU A N 1
ATOM 699 C CA . LEU A 1 89 ? 13.726 -5.179 -18.883 1.00 93.56 89 LEU A CA 1
ATOM 700 C C . LEU A 1 89 ? 13.171 -3.957 -19.631 1.00 93.56 89 LEU A C 1
ATOM 702 O O . LEU A 1 89 ? 12.999 -4.004 -20.847 1.00 93.56 89 LEU A O 1
ATOM 706 N N . GLY A 1 90 ? 12.913 -2.856 -18.919 1.00 90.44 90 GLY A N 1
ATOM 707 C CA . GLY A 1 90 ? 12.282 -1.656 -19.460 1.00 90.44 90 GLY A CA 1
ATOM 708 C C . GLY A 1 90 ? 10.758 -1.764 -19.565 1.00 90.44 90 GLY A C 1
ATOM 709 O O . GLY A 1 90 ? 10.188 -2.845 -19.704 1.00 90.44 90 GLY A O 1
ATOM 710 N N . SER A 1 91 ? 10.087 -0.610 -19.530 1.00 89.56 91 SER A N 1
ATOM 711 C CA . SER A 1 91 ? 8.624 -0.532 -19.422 1.00 89.56 91 SER A CA 1
ATOM 712 C C . SER A 1 91 ? 7.854 -1.128 -20.605 1.00 89.56 91 SER A C 1
ATOM 714 O O . SER A 1 91 ? 6.702 -1.483 -20.424 1.00 89.56 91 SER A O 1
ATOM 716 N N . GLY A 1 92 ? 8.468 -1.273 -21.785 1.00 87.88 92 GLY A N 1
ATOM 717 C CA . GLY A 1 92 ? 7.818 -1.856 -22.969 1.00 87.88 92 GLY A CA 1
ATOM 718 C C . GLY A 1 92 ? 7.843 -3.388 -23.042 1.00 87.88 92 GLY A C 1
ATOM 719 O O . GLY A 1 92 ? 7.344 -3.956 -24.010 1.00 87.88 92 GLY A O 1
ATOM 720 N N . SER A 1 93 ? 8.460 -4.073 -22.073 1.00 91.12 93 SER A N 1
ATOM 721 C CA . SER A 1 93 ? 8.545 -5.536 -22.072 1.00 91.12 93 SER A CA 1
ATOM 722 C C . SER A 1 93 ? 7.186 -6.181 -21.742 1.00 91.12 93 SER A C 1
ATOM 724 O O . SER A 1 93 ? 6.567 -5.801 -20.743 1.00 91.12 93 SER A O 1
ATOM 726 N N . PRO A 1 94 ? 6.741 -7.224 -22.477 1.00 89.50 94 PRO A N 1
ATOM 727 C CA . PRO A 1 94 ? 5.516 -7.961 -22.151 1.00 89.50 94 PRO A CA 1
ATOM 728 C C . PRO A 1 94 ? 5.513 -8.528 -20.726 1.00 89.50 94 PRO A C 1
ATOM 730 O O . PRO A 1 94 ? 4.483 -8.532 -20.058 1.00 89.50 94 PRO A O 1
ATOM 733 N N . VAL A 1 95 ? 6.683 -8.948 -20.226 1.00 92.94 95 VAL A N 1
ATOM 734 C CA . VAL A 1 95 ? 6.849 -9.446 -18.850 1.00 92.94 95 VAL A CA 1
ATOM 735 C C . VAL A 1 95 ? 6.501 -8.358 -17.832 1.00 92.94 95 VAL A C 1
ATOM 737 O O . VAL A 1 95 ? 5.827 -8.626 -16.839 1.00 92.94 95 VAL A O 1
ATOM 740 N N . VAL A 1 96 ? 6.922 -7.120 -18.093 1.00 91.50 96 VAL A N 1
ATOM 741 C CA . VAL A 1 96 ? 6.657 -5.968 -17.222 1.00 91.50 96 VAL A CA 1
ATOM 742 C C . VAL A 1 96 ? 5.173 -5.612 -17.228 1.00 91.50 96 VAL A C 1
ATOM 744 O O . VAL A 1 96 ? 4.622 -5.316 -16.172 1.00 91.50 96 VAL A O 1
ATOM 747 N N . HIS A 1 97 ? 4.499 -5.712 -18.375 1.00 86.62 97 HIS A N 1
ATOM 748 C CA . HIS A 1 97 ? 3.053 -5.489 -18.465 1.00 86.62 97 HIS A CA 1
ATOM 749 C C . HIS A 1 97 ? 2.262 -6.535 -17.666 1.00 86.62 97 HIS A C 1
ATOM 751 O O . HIS A 1 97 ? 1.349 -6.178 -16.922 1.00 86.62 97 HIS A O 1
ATOM 757 N N . THR A 1 98 ? 2.643 -7.814 -17.756 1.00 89.81 98 THR A N 1
ATOM 758 C CA . THR A 1 98 ? 2.028 -8.883 -16.954 1.00 89.81 98 THR A CA 1
ATOM 759 C C . THR A 1 98 ? 2.205 -8.624 -15.462 1.00 89.81 98 THR A C 1
ATOM 761 O O . THR A 1 98 ? 1.237 -8.679 -14.709 1.00 89.81 98 THR A O 1
ATOM 764 N N . TRP A 1 99 ? 3.416 -8.280 -15.020 1.00 94.06 99 TRP A N 1
ATOM 765 C CA . TRP A 1 99 ? 3.649 -7.950 -13.614 1.00 94.06 99 TRP A CA 1
ATOM 766 C C . TRP A 1 99 ? 2.913 -6.688 -13.164 1.00 94.06 99 TRP A C 1
ATOM 768 O O . TRP A 1 99 ? 2.424 -6.660 -12.040 1.00 94.06 99 TRP A O 1
ATOM 778 N N . CYS A 1 100 ? 2.765 -5.688 -14.033 1.00 90.44 100 CYS A N 1
ATOM 779 C CA . CYS A 1 100 ? 1.969 -4.499 -13.742 1.00 90.44 100 CYS A CA 1
ATOM 780 C C . CYS A 1 100 ? 0.489 -4.844 -13.505 1.00 90.44 100 CYS A C 1
ATOM 782 O O . CYS A 1 100 ? -0.116 -4.324 -12.568 1.00 90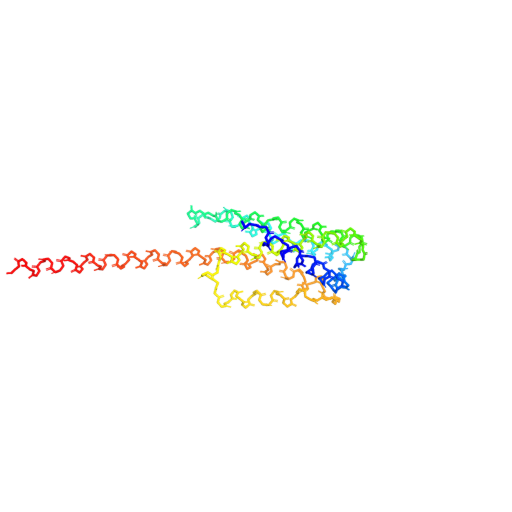.44 100 CYS A O 1
ATOM 784 N N . LEU A 1 101 ? -0.092 -5.756 -14.297 1.00 87.56 101 LEU A N 1
ATOM 785 C CA . LEU A 1 101 ? -1.457 -6.250 -14.067 1.00 87.56 101 LEU A CA 1
ATOM 786 C C . LEU A 1 101 ? -1.593 -6.921 -12.700 1.00 87.56 101 LEU A C 1
ATOM 788 O O . LEU A 1 101 ? -2.552 -6.655 -11.972 1.00 87.56 101 LEU A O 1
ATOM 792 N N . VAL A 1 102 ? -0.634 -7.781 -12.350 1.00 92.12 102 VAL A N 1
ATOM 793 C CA . VAL A 1 102 ? -0.625 -8.480 -11.059 1.00 92.12 102 VAL A CA 1
ATOM 794 C C . VAL A 1 102 ? -0.504 -7.472 -9.914 1.00 92.12 102 VAL A C 1
ATOM 796 O O . VAL A 1 102 ? -1.328 -7.492 -9.002 1.00 92.12 102 VAL A O 1
ATOM 799 N N . ASP A 1 103 ? 0.451 -6.547 -9.989 1.00 93.25 103 ASP A N 1
ATOM 800 C CA . ASP A 1 103 ? 0.667 -5.497 -8.988 1.00 93.25 103 ASP A CA 1
ATOM 801 C C . ASP A 1 103 ? -0.560 -4.598 -8.793 1.00 93.25 103 ASP A C 1
ATOM 80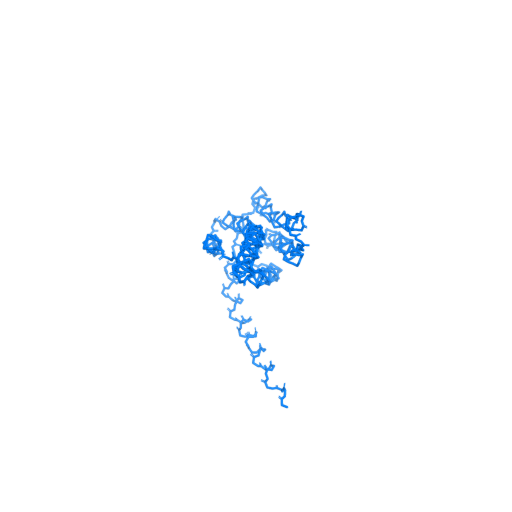3 O O . ASP A 1 103 ? -1.037 -4.400 -7.670 1.00 93.25 103 ASP A O 1
ATOM 807 N N . THR A 1 104 ? -1.152 -4.147 -9.899 1.00 86.06 104 THR A N 1
ATOM 808 C CA . THR A 1 104 ? -2.380 -3.346 -9.885 1.00 86.06 104 THR A CA 1
ATOM 809 C C . THR A 1 104 ? -3.526 -4.121 -9.240 1.00 86.06 104 THR A C 1
ATOM 811 O O . THR A 1 104 ? -4.244 -3.577 -8.405 1.00 86.06 104 THR A O 1
ATOM 814 N N . THR A 1 105 ? -3.676 -5.410 -9.560 1.00 87.81 105 THR A N 1
ATOM 815 C CA . THR A 1 105 ? -4.724 -6.262 -8.977 1.00 87.81 105 THR A CA 1
ATOM 816 C C . THR A 1 105 ? -4.560 -6.383 -7.465 1.00 87.81 105 THR A C 1
ATOM 818 O O . THR A 1 105 ? -5.521 -6.167 -6.726 1.00 87.81 105 THR A O 1
ATOM 821 N N . PHE A 1 106 ? -3.347 -6.668 -6.982 1.00 91.12 106 PHE A N 1
ATOM 822 C CA . PHE A 1 106 ? -3.065 -6.739 -5.546 1.00 91.12 106 PHE A CA 1
ATOM 823 C C . PHE A 1 106 ? -3.324 -5.403 -4.847 1.00 91.12 106 PHE A C 1
ATOM 825 O O . PHE A 1 106 ? -3.942 -5.379 -3.781 1.00 91.12 106 PHE A O 1
ATOM 832 N N . SER A 1 107 ? -2.920 -4.295 -5.466 1.00 88.62 107 SER A N 1
ATOM 833 C CA . SER A 1 107 ? -3.165 -2.946 -4.954 1.00 88.62 107 SER A CA 1
ATOM 834 C C . SER A 1 107 ? -4.660 -2.620 -4.878 1.00 88.62 107 SER A C 1
ATOM 836 O O . SER A 1 107 ? -5.134 -2.150 -3.842 1.00 88.62 107 SER A O 1
ATOM 838 N N . CYS A 1 108 ? -5.436 -2.932 -5.920 1.00 86.31 108 CYS A N 1
ATOM 839 C CA . CYS A 1 108 ? -6.886 -2.735 -5.942 1.00 86.31 108 CYS A CA 1
ATOM 840 C C . CYS A 1 108 ? -7.601 -3.598 -4.896 1.00 86.31 108 CYS A C 1
ATOM 842 O O . CYS A 1 108 ? -8.424 -3.083 -4.140 1.00 86.31 108 CYS A O 1
ATOM 844 N N . VAL A 1 109 ? -7.274 -4.891 -4.811 1.00 88.62 109 VAL A N 1
ATOM 845 C CA . VAL A 1 109 ? -7.866 -5.803 -3.819 1.00 88.62 109 VAL A CA 1
ATOM 846 C C . VAL A 1 109 ? -7.524 -5.347 -2.402 1.00 88.62 109 VAL A C 1
ATOM 848 O O . VAL A 1 109 ? -8.416 -5.262 -1.560 1.00 88.62 109 VAL A O 1
ATOM 851 N N . SER A 1 110 ? -6.268 -4.974 -2.145 1.00 87.69 110 SER A N 1
ATOM 852 C CA . SER A 1 110 ? -5.843 -4.420 -0.856 1.00 87.69 110 SER A CA 1
ATOM 853 C C . SER A 1 110 ? -6.601 -3.131 -0.520 1.00 87.69 110 SER A C 1
ATOM 855 O O . SER A 1 110 ? -7.095 -2.983 0.596 1.00 87.69 110 SER A O 1
ATOM 857 N N . GLY A 1 111 ? -6.794 -2.240 -1.499 1.00 85.06 111 GLY A N 1
ATOM 858 C CA . GLY A 1 111 ? -7.604 -1.028 -1.364 1.00 85.06 111 GLY A CA 1
ATOM 859 C C . GLY A 1 111 ? -9.073 -1.306 -1.022 1.00 85.06 111 GLY A C 1
ATOM 860 O O . GLY A 1 111 ? -9.642 -0.631 -0.164 1.00 85.06 111 GLY A O 1
ATOM 861 N N . LEU A 1 112 ? -9.685 -2.328 -1.626 1.00 84.25 112 LEU A N 1
ATOM 862 C CA . LEU A 1 112 ? -11.057 -2.748 -1.317 1.00 84.25 112 LEU A CA 1
ATOM 863 C C . LEU A 1 112 ? -11.170 -3.347 0.085 1.00 84.25 112 LEU A C 1
ATOM 865 O O . LEU A 1 112 ? -12.038 -2.938 0.855 1.00 84.25 112 LEU A O 1
ATOM 869 N N . VAL A 1 113 ? -10.269 -4.269 0.440 1.00 85.25 113 VAL A N 1
ATOM 870 C CA . VAL A 1 113 ? -10.156 -4.824 1.800 1.00 85.25 113 VAL A CA 1
ATOM 871 C C . VAL A 1 113 ? -10.016 -3.685 2.808 1.00 85.25 113 VAL A C 1
ATOM 873 O O . VAL A 1 113 ? -10.705 -3.648 3.830 1.00 85.25 113 VAL A O 1
ATOM 876 N N . TYR A 1 114 ? -9.173 -2.708 2.488 1.00 79.50 114 TYR A N 1
ATOM 877 C CA . TYR A 1 114 ? -8.959 -1.522 3.294 1.00 79.50 114 TYR A CA 1
ATOM 878 C C . TYR A 1 114 ? -10.247 -0.697 3.486 1.00 79.50 114 TYR A C 1
ATOM 880 O O . TYR A 1 114 ? -10.606 -0.399 4.630 1.00 79.50 114 TYR A O 1
ATOM 888 N N . ILE A 1 115 ? -10.965 -0.377 2.404 1.00 81.12 115 ILE A N 1
ATOM 889 C CA . ILE A 1 115 ? -12.235 0.365 2.440 1.00 81.12 115 ILE A CA 1
ATOM 890 C C . ILE A 1 115 ? -13.260 -0.379 3.296 1.00 81.12 115 ILE A C 1
ATOM 892 O O . ILE A 1 115 ? -13.808 0.204 4.229 1.00 81.12 115 ILE A O 1
ATOM 896 N N . ILE A 1 116 ? -13.466 -1.674 3.047 1.00 82.62 116 ILE A N 1
ATOM 897 C CA . ILE A 1 116 ? -14.459 -2.495 3.754 1.00 82.62 116 ILE A CA 1
ATOM 898 C C . ILE A 1 116 ? -14.189 -2.516 5.264 1.00 82.62 116 ILE A C 1
ATOM 900 O O . ILE A 1 116 ? -15.114 -2.377 6.064 1.00 82.62 116 ILE A O 1
ATOM 904 N N . HIS A 1 117 ? -12.927 -2.648 5.677 1.00 76.81 117 HIS A N 1
ATOM 905 C CA . HIS A 1 117 ? -12.577 -2.753 7.096 1.00 76.81 117 HIS A CA 1
ATOM 906 C C . HIS A 1 117 ? -12.431 -1.420 7.832 1.00 76.81 117 HIS A C 1
ATOM 908 O O . HIS A 1 117 ? -12.376 -1.428 9.067 1.00 76.81 117 HIS A O 1
ATOM 914 N N . SER A 1 118 ? -12.346 -0.304 7.105 1.00 73.69 118 SER A N 1
ATOM 915 C CA . SER A 1 118 ? -12.013 1.001 7.689 1.00 73.69 118 SER A CA 1
ATOM 916 C C . SER A 1 118 ? -13.040 2.091 7.392 1.00 73.69 118 SER A C 1
ATOM 918 O O . SER A 1 118 ? -12.897 3.180 7.934 1.00 73.69 118 SER A O 1
ATOM 920 N N . TRP A 1 119 ? -14.079 1.830 6.585 1.00 75.50 119 TRP A N 1
ATOM 921 C CA . TRP A 1 119 ? -15.037 2.841 6.107 1.00 75.50 119 TRP A CA 1
ATOM 922 C C . TRP A 1 119 ? -15.596 3.741 7.217 1.00 75.50 119 TRP A C 1
ATOM 924 O O . TRP A 1 119 ? -15.588 4.963 7.092 1.00 75.50 119 TRP A O 1
ATOM 934 N N . GLY A 1 120 ? -16.013 3.153 8.342 1.00 69.19 120 GLY A N 1
ATOM 935 C CA . GLY A 1 120 ? -16.586 3.893 9.472 1.00 69.19 120 GLY A CA 1
ATOM 936 C C . GLY A 1 120 ? -15.584 4.735 10.275 1.00 69.19 120 GLY A C 1
ATOM 937 O O . GLY A 1 120 ? -15.999 5.565 11.080 1.00 69.19 120 GLY A O 1
ATOM 938 N N . THR A 1 121 ? -14.279 4.537 10.079 1.00 68.25 121 THR A N 1
ATOM 939 C CA . THR A 1 121 ? -13.203 5.223 10.813 1.00 68.25 121 THR A CA 1
ATOM 940 C C . THR A 1 121 ? -12.346 6.127 9.931 1.00 68.25 121 THR A C 1
ATOM 942 O O . THR A 1 121 ? -11.438 6.789 10.446 1.00 68.25 121 THR A O 1
ATOM 945 N N . ILE A 1 122 ? -12.629 6.218 8.624 1.00 70.56 122 ILE A N 1
ATOM 946 C CA . ILE A 1 122 ? -11.866 7.081 7.718 1.00 70.56 122 ILE A CA 1
ATOM 947 C C . ILE A 1 122 ? -12.098 8.549 8.094 1.00 70.56 122 ILE A C 1
ATOM 949 O O . ILE A 1 122 ? -13.147 9.144 7.855 1.00 70.56 122 ILE A O 1
ATOM 953 N N . ARG A 1 123 ? -11.076 9.167 8.686 1.00 72.94 123 ARG A N 1
ATOM 954 C CA . ARG A 1 123 ? -11.071 10.600 9.001 1.00 72.94 123 ARG A CA 1
ATOM 955 C C . ARG A 1 123 ? -10.796 11.420 7.741 1.00 72.94 123 ARG A C 1
ATOM 957 O O . ARG A 1 123 ? -9.994 11.013 6.904 1.00 72.94 123 ARG A O 1
ATOM 964 N N . LYS A 1 124 ? -11.320 12.653 7.683 1.00 77.56 124 LYS A N 1
ATOM 965 C CA . LYS A 1 124 ? -11.053 13.631 6.599 1.00 77.56 124 LYS A CA 1
ATOM 966 C C . LYS A 1 124 ? -9.560 13.762 6.250 1.00 77.56 124 LYS A C 1
ATOM 968 O O . LYS A 1 124 ? -9.202 13.856 5.082 1.00 77.56 124 LYS A O 1
ATOM 973 N N . ARG A 1 125 ? -8.683 13.712 7.263 1.00 73.12 125 ARG A N 1
ATOM 974 C CA . ARG A 1 125 ? -7.217 13.770 7.098 1.00 73.12 125 ARG A CA 1
ATOM 975 C C . ARG A 1 125 ? -6.668 12.613 6.263 1.00 73.12 125 ARG A C 1
ATOM 977 O O . ARG A 1 125 ? -5.729 12.801 5.507 1.00 73.12 125 ARG A O 1
ATOM 984 N N . ILE A 1 126 ? -7.251 11.429 6.401 1.00 74.31 126 ILE A N 1
ATOM 985 C CA . ILE A 1 126 ? -6.788 10.226 5.718 1.00 74.31 126 ILE A CA 1
ATOM 986 C C . ILE A 1 126 ? -7.293 10.202 4.276 1.00 74.31 126 ILE A C 1
ATOM 988 O O . ILE A 1 126 ? -6.521 9.874 3.383 1.00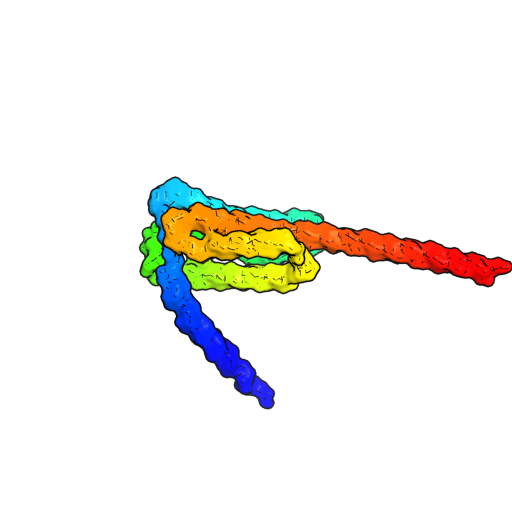 74.31 126 ILE A O 1
ATOM 992 N N . CYS A 1 127 ? -8.522 10.668 4.026 1.00 77.56 127 CYS A N 1
ATOM 993 C CA . CYS A 1 127 ? -8.993 10.926 2.662 1.00 77.56 127 CYS A CA 1
ATOM 994 C C . CYS A 1 127 ? -8.083 11.920 1.928 1.00 77.56 127 CYS A C 1
ATOM 996 O O . CYS A 1 127 ? -7.767 11.705 0.765 1.00 77.56 127 CYS A O 1
ATOM 998 N N . ALA A 1 128 ? -7.632 12.982 2.608 1.00 78.31 128 ALA A N 1
ATOM 999 C CA . ALA A 1 128 ? -6.711 13.953 2.020 1.00 78.31 128 ALA A CA 1
ATOM 1000 C C . ALA A 1 128 ? -5.350 13.322 1.681 1.00 78.31 128 ALA A C 1
ATOM 1002 O O . ALA A 1 128 ? -4.850 13.515 0.579 1.00 78.31 128 ALA A O 1
ATOM 1003 N N . LEU A 1 129 ? -4.777 12.522 2.588 1.00 77.19 129 LEU A N 1
ATOM 1004 C CA . LEU A 1 129 ? -3.528 11.796 2.322 1.00 77.19 129 LEU A CA 1
ATOM 1005 C C . LEU A 1 129 ? -3.679 10.788 1.177 1.00 77.19 129 LEU A C 1
ATOM 1007 O O . LEU A 1 129 ? -2.772 10.664 0.361 1.00 77.19 129 LEU A O 1
ATOM 1011 N N . PHE A 1 130 ? -4.822 10.106 1.093 1.00 76.88 130 PHE A N 1
ATOM 1012 C CA . PHE A 1 130 ? -5.135 9.203 -0.011 1.00 76.88 130 PHE A CA 1
ATOM 1013 C C . PHE A 1 130 ? -5.258 9.956 -1.341 1.00 76.88 130 PHE A C 1
ATOM 1015 O O . PHE A 1 130 ? -4.660 9.544 -2.327 1.00 76.88 130 PHE A O 1
ATOM 1022 N N . ALA A 1 131 ? -5.964 11.088 -1.365 1.00 79.94 131 ALA A N 1
ATOM 1023 C CA . ALA A 1 131 ? -6.075 11.923 -2.558 1.00 79.94 131 ALA A CA 1
ATOM 1024 C C . ALA A 1 131 ? -4.697 12.414 -3.030 1.00 79.94 131 ALA A C 1
ATOM 1026 O O . ALA A 1 131 ? -4.383 12.302 -4.211 1.00 79.94 131 ALA A O 1
ATOM 1027 N N . ILE A 1 132 ? -3.848 12.872 -2.101 1.00 77.62 132 ILE A N 1
ATOM 1028 C CA . ILE A 1 132 ? -2.463 13.265 -2.394 1.00 77.62 132 ILE A CA 1
ATOM 1029 C C . ILE A 1 132 ? -1.666 12.078 -2.944 1.00 77.62 132 ILE A C 1
ATOM 1031 O O . ILE A 1 132 ? -0.953 12.238 -3.927 1.00 77.62 132 ILE A O 1
ATOM 1035 N N . ALA A 1 133 ? -1.800 10.886 -2.353 1.00 74.06 133 ALA A N 1
ATOM 1036 C CA . ALA A 1 133 ? -1.144 9.689 -2.868 1.00 74.06 133 ALA A CA 1
ATOM 1037 C C . ALA A 1 133 ? -1.583 9.415 -4.315 1.00 74.06 133 ALA A C 1
ATOM 1039 O O . ALA A 1 133 ? -0.736 9.307 -5.191 1.00 74.06 133 ALA A O 1
ATOM 1040 N N . VAL A 1 134 ? -2.885 9.411 -4.609 1.00 74.12 134 VAL A N 1
ATOM 1041 C CA . VAL A 1 134 ? -3.405 9.177 -5.969 1.00 74.12 134 VAL A CA 1
ATOM 1042 C C . VAL A 1 134 ? -2.859 10.183 -6.992 1.00 74.12 134 VAL A C 1
ATOM 1044 O O . VAL A 1 134 ? -2.603 9.798 -8.129 1.00 74.12 134 VAL A O 1
ATOM 1047 N N . MET A 1 135 ? -2.595 11.437 -6.608 1.00 76.06 135 MET A N 1
ATOM 1048 C CA . MET A 1 135 ? -1.982 12.417 -7.520 1.00 76.06 135 MET A CA 1
ATOM 1049 C C . MET A 1 135 ? -0.587 11.997 -8.010 1.00 76.06 135 MET A C 1
ATOM 1051 O O . MET A 1 135 ? -0.216 12.336 -9.131 1.00 76.06 135 MET A O 1
ATOM 1055 N N . PHE A 1 136 ? 0.169 11.235 -7.216 1.00 74.12 136 PHE A N 1
ATOM 1056 C CA . PHE A 1 136 ? 1.492 10.731 -7.598 1.00 74.12 136 PHE A CA 1
ATOM 1057 C C . PHE A 1 136 ? 1.448 9.471 -8.475 1.00 74.12 136 PHE A C 1
ATOM 1059 O O . PHE A 1 136 ? 2.487 9.043 -8.973 1.00 74.12 136 PHE A O 1
ATOM 1066 N N . LEU A 1 137 ? 0.269 8.879 -8.687 1.00 69.88 137 LEU A N 1
ATOM 1067 C CA . LEU A 1 137 ? 0.120 7.662 -9.489 1.00 69.88 137 LEU A CA 1
ATOM 1068 C C . LEU A 1 137 ? 0.293 7.922 -10.994 1.00 69.88 137 LEU A C 1
ATOM 1070 O O . LEU A 1 137 ? 0.758 7.048 -11.716 1.00 69.88 137 LEU A O 1
ATOM 1074 N N . PHE A 1 138 ? -0.067 9.120 -11.458 1.00 70.06 138 PHE A N 1
ATOM 1075 C CA . PHE A 1 138 ? -0.151 9.455 -12.885 1.00 70.06 138 PHE A CA 1
ATOM 1076 C C . PHE A 1 138 ? 1.099 10.148 -13.445 1.00 70.06 138 PHE A C 1
ATOM 1078 O O . PHE A 1 138 ? 1.073 10.665 -14.561 1.00 70.06 138 PHE A O 1
ATOM 1085 N N . ASP A 1 139 ? 2.194 10.200 -12.686 1.00 70.44 139 ASP A N 1
ATOM 1086 C CA . ASP A 1 139 ? 3.411 10.863 -13.145 1.00 70.44 139 ASP A CA 1
ATOM 1087 C C . ASP A 1 139 ? 4.202 9.967 -14.108 1.00 70.44 139 ASP A C 1
ATOM 1089 O O . ASP A 1 139 ? 4.912 9.058 -13.694 1.00 70.44 139 ASP A O 1
ATOM 1093 N N . THR A 1 140 ? 4.118 10.245 -15.407 1.00 72.69 140 THR A N 1
ATOM 1094 C CA . THR A 1 140 ? 4.925 9.571 -16.439 1.00 72.69 140 THR A CA 1
ATOM 1095 C C . THR A 1 140 ? 6.209 10.331 -16.779 1.00 72.69 140 THR A C 1
ATOM 1097 O O . THR A 1 140 ? 6.858 10.037 -17.784 1.00 72.69 140 THR A O 1
ATOM 1100 N N . SER A 1 141 ? 6.554 11.366 -16.010 1.00 75.88 141 SER A N 1
ATOM 1101 C CA . SER A 1 141 ? 7.676 12.252 -16.310 1.00 75.88 141 SER A CA 1
ATOM 1102 C C . SER A 1 141 ? 9.019 11.686 -15.833 1.00 75.88 141 SER A C 1
ATOM 1104 O O . SER A 1 141 ? 9.112 10.621 -15.221 1.00 75.88 141 SER A O 1
ATOM 1106 N N . ARG A 1 142 ? 10.090 12.466 -16.043 1.00 76.75 142 ARG A N 1
ATOM 1107 C CA . ARG A 1 142 ? 11.422 12.222 -15.460 1.00 76.75 142 ARG A CA 1
ATOM 1108 C C . ARG A 1 142 ? 11.416 12.088 -13.930 1.00 76.75 142 ARG A C 1
ATOM 1110 O O . ARG A 1 142 ? 12.391 11.606 -13.370 1.00 76.75 142 ARG A O 1
ATOM 1117 N N . PHE A 1 143 ? 10.356 12.538 -13.258 1.00 84.62 143 PHE A N 1
ATOM 1118 C CA . PHE A 1 143 ? 10.225 12.467 -11.807 1.00 84.62 143 PHE A CA 1
ATOM 1119 C C . PHE A 1 143 ? 9.517 11.204 -11.312 1.00 84.62 143 PHE A C 1
ATOM 1121 O O . PHE A 1 143 ? 9.506 10.998 -10.099 1.00 84.62 143 PHE A O 1
ATOM 1128 N N . TYR A 1 144 ? 9.045 10.329 -12.213 1.00 86.25 144 TYR A N 1
ATOM 1129 C CA . TYR A 1 144 ? 8.334 9.085 -11.891 1.00 86.25 144 TYR A CA 1
ATOM 1130 C C . TYR A 1 144 ? 8.984 8.302 -10.746 1.00 86.25 144 TYR A C 1
ATOM 1132 O O . TYR A 1 144 ? 8.320 7.919 -9.793 1.00 86.25 144 TYR A O 1
ATOM 1140 N N . THR A 1 145 ? 10.305 8.097 -10.777 1.00 87.75 145 THR A N 1
ATOM 1141 C CA . THR A 1 145 ? 10.994 7.334 -9.722 1.00 87.75 145 THR A CA 1
ATOM 1142 C C . THR A 1 145 ? 10.816 7.964 -8.339 1.00 87.75 145 THR A C 1
ATOM 1144 O O . THR A 1 145 ? 10.613 7.251 -7.359 1.00 87.75 145 THR A O 1
ATOM 1147 N N . ILE A 1 146 ? 10.863 9.293 -8.244 1.00 89.44 146 ILE A N 1
ATOM 1148 C CA . ILE A 1 146 ? 10.728 10.023 -6.979 1.00 89.44 146 ILE A CA 1
ATOM 1149 C C . ILE A 1 146 ? 9.265 10.047 -6.543 1.00 89.44 146 ILE A C 1
ATOM 1151 O O . ILE A 1 146 ? 8.955 9.663 -5.417 1.00 89.44 146 ILE A O 1
ATOM 1155 N N . THR A 1 147 ? 8.366 10.479 -7.425 1.00 89.12 147 THR A N 1
ATOM 1156 C CA . THR A 1 147 ? 6.935 10.608 -7.126 1.00 89.12 147 THR A CA 1
ATOM 1157 C C . THR A 1 147 ? 6.315 9.260 -6.776 1.00 89.12 147 THR A C 1
ATOM 1159 O O . THR A 1 147 ? 5.600 9.156 -5.780 1.00 89.12 147 THR A O 1
ATOM 1162 N N . HIS A 1 148 ? 6.684 8.198 -7.489 1.00 90.88 148 HIS A N 1
ATOM 1163 C CA . HIS A 1 148 ? 6.222 6.843 -7.206 1.00 90.88 148 HIS A CA 1
ATOM 1164 C C . HIS A 1 148 ? 6.862 6.248 -5.935 1.00 90.88 148 HIS A C 1
ATOM 1166 O O . HIS A 1 148 ? 6.191 5.564 -5.167 1.00 90.88 148 HIS A O 1
ATOM 1172 N N . SER A 1 149 ? 8.119 6.586 -5.610 1.00 93.56 149 SER A N 1
ATOM 1173 C CA . SER A 1 149 ? 8.699 6.235 -4.296 1.00 93.56 149 SER A CA 1
ATOM 1174 C C . SER A 1 149 ? 7.936 6.889 -3.140 1.00 93.56 149 SER A C 1
ATOM 1176 O O . SER A 1 149 ? 7.667 6.254 -2.119 1.00 93.56 149 SER A O 1
ATOM 1178 N N . ILE A 1 150 ? 7.567 8.166 -3.296 1.00 91.69 150 ILE A N 1
ATOM 1179 C CA . ILE A 1 150 ? 6.743 8.887 -2.318 1.00 91.69 150 ILE A CA 1
ATOM 1180 C C . ILE A 1 150 ? 5.366 8.224 -2.214 1.00 91.69 150 ILE A C 1
ATOM 1182 O O . ILE A 1 150 ? 4.870 8.041 -1.101 1.00 91.69 150 ILE A O 1
ATOM 1186 N N . TRP A 1 151 ? 4.779 7.803 -3.339 1.00 91.62 151 TRP A N 1
ATOM 1187 C CA . TRP A 1 151 ? 3.530 7.045 -3.361 1.00 91.62 151 TRP A CA 1
ATOM 1188 C C . TRP A 1 151 ? 3.611 5.759 -2.524 1.00 91.62 151 TRP A C 1
ATOM 1190 O O . TRP A 1 151 ? 2.723 5.542 -1.695 1.00 91.62 151 TRP A O 1
ATOM 1200 N N . HIS A 1 152 ? 4.674 4.952 -2.660 1.00 94.06 152 HIS A N 1
ATOM 1201 C CA . HIS A 1 152 ? 4.866 3.732 -1.858 1.00 94.06 152 HIS A CA 1
ATOM 1202 C C . HIS A 1 152 ? 4.844 4.038 -0.357 1.00 94.06 152 HIS A C 1
ATOM 1204 O O . HIS A 1 152 ? 4.076 3.449 0.410 1.00 94.06 152 HIS A O 1
ATOM 1210 N N . ILE A 1 153 ? 5.656 5.015 0.059 1.00 94.56 153 ILE A N 1
ATOM 1211 C CA . ILE A 1 153 ? 5.813 5.392 1.468 1.00 94.56 153 ILE A CA 1
ATOM 1212 C C . ILE A 1 153 ? 4.495 5.929 2.032 1.00 94.56 153 ILE A C 1
ATOM 1214 O O . ILE A 1 153 ? 4.069 5.522 3.116 1.00 94.56 153 ILE A O 1
ATOM 1218 N N . MET A 1 154 ? 3.828 6.822 1.298 1.00 91.81 154 MET A N 1
ATOM 1219 C CA . MET A 1 154 ? 2.565 7.427 1.720 1.00 91.81 154 MET A CA 1
ATOM 1220 C C . MET A 1 154 ? 1.448 6.389 1.813 1.00 91.81 154 MET A C 1
ATOM 1222 O O . MET A 1 154 ? 0.714 6.382 2.800 1.00 91.81 154 MET A O 1
ATOM 1226 N N . SER A 1 155 ? 1.349 5.477 0.846 1.00 91.25 155 SER A N 1
ATOM 1227 C CA . SER A 1 155 ? 0.338 4.414 0.835 1.00 91.25 155 SER A CA 1
ATOM 1228 C C . SER A 1 155 ? 0.520 3.450 2.008 1.00 91.25 155 SER A C 1
ATOM 1230 O O . SER A 1 155 ? -0.437 3.168 2.735 1.00 91.25 155 SER A O 1
ATOM 1232 N N . ALA A 1 156 ? 1.756 3.015 2.272 1.00 93.75 156 ALA A N 1
ATOM 1233 C CA . ALA A 1 156 ? 2.074 2.180 3.428 1.00 93.75 156 ALA A CA 1
ATOM 1234 C C . ALA A 1 156 ? 1.800 2.901 4.762 1.00 93.75 156 ALA A C 1
ATOM 1236 O O . ALA A 1 156 ? 1.236 2.316 5.693 1.00 93.75 156 ALA A O 1
ATOM 1237 N N . PHE A 1 157 ? 2.149 4.189 4.859 1.00 92.25 157 PHE A N 1
ATOM 1238 C CA . PHE A 1 157 ? 1.884 4.999 6.048 1.00 92.25 157 PHE A CA 1
ATOM 1239 C C . PHE A 1 157 ? 0.386 5.175 6.309 1.00 92.25 157 PHE A C 1
ATOM 1241 O O . PHE A 1 157 ? -0.057 5.036 7.452 1.00 92.25 157 PHE A O 1
ATOM 1248 N N . VAL A 1 158 ? -0.395 5.456 5.263 1.00 89.00 158 VAL A N 1
ATOM 1249 C CA . VAL A 1 158 ? -1.858 5.534 5.319 1.00 89.00 158 VAL A CA 1
ATOM 1250 C C . VAL A 1 158 ? -2.403 4.210 5.855 1.00 89.00 158 VAL A C 1
ATOM 1252 O O . VAL A 1 158 ? -3.025 4.215 6.920 1.00 89.00 158 VAL A O 1
ATOM 1255 N N . ALA A 1 159 ? -2.067 3.078 5.229 1.00 88.69 159 ALA A N 1
ATOM 1256 C CA . ALA A 1 159 ? -2.516 1.754 5.666 1.00 88.69 159 ALA A CA 1
ATOM 1257 C C . ALA A 1 159 ? -2.237 1.491 7.160 1.00 88.69 159 ALA A C 1
ATOM 1259 O O . ALA A 1 159 ? -3.130 1.075 7.898 1.00 88.69 159 ALA A O 1
ATOM 1260 N N . TYR A 1 160 ? -1.033 1.819 7.641 1.00 89.50 160 TYR A N 1
ATOM 1261 C CA . TYR A 1 160 ? -0.682 1.693 9.058 1.00 89.50 160 TYR A CA 1
ATOM 1262 C C . TYR A 1 160 ? -1.487 2.634 9.976 1.00 89.50 160 TYR A C 1
ATOM 1264 O O . TYR A 1 160 ? -2.000 2.209 11.017 1.00 89.50 160 TYR A O 1
ATOM 1272 N N . ARG A 1 161 ? -1.605 3.926 9.633 1.00 87.06 161 ARG A N 1
ATOM 1273 C CA . ARG A 1 161 ? -2.284 4.918 10.490 1.00 87.06 161 ARG A CA 1
ATOM 1274 C C . ARG A 1 161 ? -3.763 4.618 10.669 1.00 87.06 161 ARG A C 1
ATOM 1276 O O . ARG A 1 161 ? -4.299 4.942 11.722 1.00 87.06 161 ARG A O 1
ATOM 1283 N N . LEU A 1 162 ? -4.400 4.014 9.677 1.00 77.31 162 LEU A N 1
ATOM 1284 C CA . LEU A 1 162 ? -5.821 3.684 9.709 1.00 77.31 162 LEU A CA 1
ATOM 1285 C C . LEU A 1 162 ? -6.169 2.609 10.724 1.00 77.31 162 LEU A C 1
ATOM 1287 O O . LEU A 1 162 ? -7.118 2.785 11.486 1.00 77.31 162 LEU A O 1
ATOM 1291 N N . VAL A 1 163 ? -5.358 1.555 10.788 1.00 79.69 163 VAL A N 1
ATOM 1292 C CA . VAL A 1 163 ? -5.478 0.522 11.824 1.00 79.69 163 VAL A CA 1
ATOM 1293 C C . VAL A 1 163 ? -5.323 1.165 13.206 1.00 79.69 163 VAL A C 1
ATOM 1295 O O . VAL A 1 163 ? -6.196 1.053 14.061 1.00 79.69 163 VAL A O 1
ATOM 1298 N N . ARG A 1 164 ? -4.282 1.984 13.390 1.00 82.12 164 ARG A N 1
ATOM 1299 C CA . ARG A 1 164 ? -4.027 2.668 14.668 1.00 82.12 164 ARG A CA 1
ATOM 1300 C C . ARG A 1 164 ? -5.125 3.668 15.075 1.00 82.12 164 ARG A C 1
ATOM 1302 O O . ARG A 1 164 ? -5.431 3.828 16.259 1.00 82.12 164 ARG A O 1
ATOM 1309 N N . ASP A 1 165 ? -5.699 4.400 14.124 1.00 79.88 165 ASP A N 1
ATOM 1310 C CA . ASP A 1 165 ? -6.765 5.366 14.408 1.00 79.88 165 ASP A CA 1
ATOM 1311 C C . ASP A 1 165 ? -8.090 4.656 14.741 1.00 79.88 165 ASP A C 1
ATOM 1313 O O . ASP A 1 165 ? -8.832 5.143 15.600 1.00 79.88 165 ASP A O 1
ATOM 1317 N N . ARG A 1 166 ? -8.355 3.485 14.140 1.00 76.00 166 ARG A N 1
ATOM 1318 C CA . ARG A 1 166 ? -9.491 2.624 14.493 1.00 76.00 166 ARG A CA 1
ATOM 1319 C C . ARG A 1 166 ? -9.413 2.148 15.943 1.00 76.00 166 ARG A C 1
ATOM 1321 O O . ARG A 1 166 ? -10.400 2.294 16.659 1.00 76.00 166 ARG A O 1
ATOM 1328 N N . GLU A 1 167 ? -8.247 1.688 16.400 1.00 74.3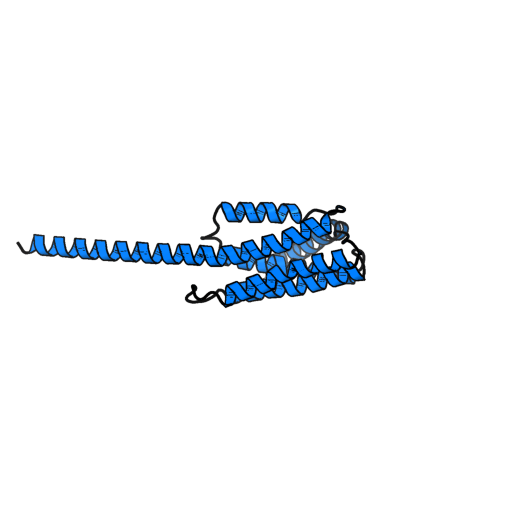1 167 GLU A N 1
ATOM 1329 C CA . GLU A 1 167 ? -8.024 1.310 17.808 1.00 74.31 167 GLU A CA 1
ATOM 1330 C C . GLU A 1 167 ? -8.408 2.446 18.764 1.00 74.31 167 GLU A C 1
ATOM 1332 O O . GLU A 1 167 ? -9.106 2.251 19.758 1.00 74.31 167 GLU A O 1
ATOM 1337 N N . THR A 1 168 ? -7.975 3.666 18.433 1.00 80.19 168 THR A N 1
ATOM 1338 C CA . THR A 1 168 ? -8.234 4.850 19.259 1.00 80.19 168 THR A CA 1
ATOM 1339 C C . THR A 1 168 ? -9.731 5.158 19.319 1.00 80.19 168 THR A C 1
ATOM 1341 O O . THR A 1 168 ? -10.251 5.492 20.383 1.00 80.19 168 THR A O 1
ATOM 1344 N N . PHE A 1 169 ? -10.435 5.029 18.192 1.00 81.75 169 PHE A N 1
ATOM 1345 C CA . PHE A 1 169 ? -11.877 5.249 18.124 1.00 81.75 169 PHE A CA 1
ATOM 1346 C C . PHE A 1 169 ? -12.664 4.179 18.891 1.00 81.75 169 PHE A C 1
ATOM 1348 O O . PHE A 1 169 ? -13.539 4.519 19.686 1.00 81.75 169 PHE A O 1
ATOM 1355 N N . GLU A 1 170 ? -12.335 2.897 18.714 1.00 82.75 170 GLU A N 1
ATOM 1356 C CA . GLU A 1 170 ? -12.986 1.801 19.440 1.00 82.75 170 GLU A CA 1
ATOM 1357 C C . GLU A 1 170 ? -12.753 1.916 20.953 1.00 82.75 170 GLU A C 1
ATOM 1359 O O . GLU A 1 170 ? -13.689 1.750 21.737 1.00 82.75 170 GLU A O 1
ATOM 1364 N N . GLN A 1 171 ? -11.541 2.288 21.378 1.00 84.44 171 GLN A N 1
ATOM 1365 C CA . GLN A 1 171 ? -11.233 2.539 22.785 1.00 84.44 171 GLN A CA 1
ATOM 1366 C C . GLN A 1 171 ? -12.060 3.705 23.351 1.00 84.44 171 GLN A C 1
ATOM 1368 O O . GLN A 1 171 ? -12.645 3.585 24.430 1.00 84.44 171 GLN A O 1
ATOM 1373 N N . GLN A 1 172 ? -12.158 4.822 22.621 1.00 86.12 172 GLN A N 1
ATOM 1374 C CA . GLN A 1 172 ? -12.993 5.963 23.013 1.00 86.12 172 GLN A CA 1
ATOM 1375 C C . GLN A 1 172 ? -14.478 5.591 23.099 1.00 86.12 172 GLN A C 1
ATOM 137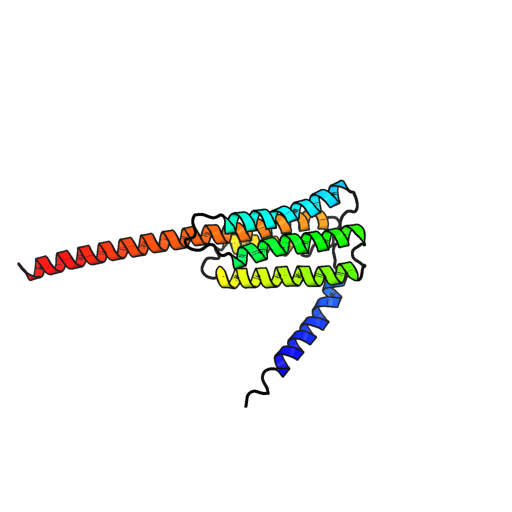7 O O . GLN A 1 172 ? -15.165 6.026 24.029 1.00 86.12 172 GLN A O 1
ATOM 1382 N N . ARG A 1 173 ? -14.967 4.756 22.174 1.00 87.00 173 ARG A N 1
ATOM 1383 C CA . ARG A 1 173 ? -16.344 4.254 22.184 1.00 87.00 173 ARG A CA 1
ATOM 1384 C C . ARG A 1 173 ? -16.620 3.404 23.425 1.00 87.00 173 ARG A C 1
ATOM 1386 O O . ARG A 1 173 ? -17.557 3.713 24.154 1.00 87.00 173 ARG A O 1
ATOM 1393 N N . ARG A 1 174 ? -15.754 2.426 23.733 1.00 88.56 174 ARG A N 1
ATOM 1394 C CA . ARG A 1 174 ? -15.867 1.567 24.932 1.00 88.56 174 ARG A CA 1
ATOM 1395 C C . ARG A 1 174 ? -15.877 2.387 26.229 1.00 88.56 174 ARG A C 1
ATOM 1397 O O . ARG A 1 174 ? -16.698 2.140 27.108 1.00 88.56 174 ARG A O 1
ATOM 1404 N N . ILE A 1 175 ? -15.009 3.399 26.341 1.00 91.94 175 ILE A N 1
ATOM 1405 C CA . ILE A 1 175 ? -14.980 4.307 27.505 1.00 91.94 175 ILE A CA 1
ATOM 1406 C C . ILE A 1 175 ? -16.291 5.097 27.620 1.00 91.94 175 ILE A C 1
ATOM 1408 O O . ILE A 1 175 ? -16.807 5.284 28.722 1.00 91.94 175 ILE A O 1
ATOM 1412 N N . SER A 1 176 ? -16.831 5.570 26.497 1.00 92.94 176 SER A N 1
ATOM 1413 C CA . SER A 1 176 ? -18.064 6.363 26.473 1.00 92.94 176 SER A CA 1
ATOM 1414 C C . SER A 1 176 ? -19.286 5.523 26.859 1.00 92.94 176 SER A C 1
ATOM 1416 O O . SER A 1 176 ? -20.067 5.944 27.711 1.00 92.94 176 SER A O 1
ATOM 1418 N N . GLU A 1 177 ? -19.399 4.310 26.315 1.00 93.44 177 GLU A N 1
ATOM 1419 C CA . GLU A 1 177 ? -20.436 3.332 26.671 1.00 93.44 177 GLU A CA 1
ATOM 1420 C C . GLU A 1 177 ? -20.352 2.941 28.157 1.00 93.44 177 GLU A C 1
ATOM 1422 O O . GLU A 1 177 ? -21.367 2.906 28.854 1.00 93.44 177 GLU A O 1
ATOM 1427 N N . GLY A 1 178 ? -19.140 2.716 28.681 1.00 93.56 178 GLY A N 1
ATOM 1428 C CA . GLY A 1 178 ? -18.923 2.426 30.100 1.00 93.56 178 GLY A CA 1
ATOM 1429 C C . GLY A 1 178 ? -19.384 3.565 31.013 1.00 93.56 178 GLY A C 1
ATOM 1430 O O . GLY A 1 178 ? -20.106 3.332 31.981 1.00 93.56 178 GLY A O 1
ATOM 1431 N N . LYS A 1 179 ? -19.048 4.816 30.670 1.00 94.25 179 LYS A N 1
ATOM 1432 C CA . LYS A 1 179 ? -19.512 6.001 31.411 1.00 94.25 179 LYS A CA 1
ATOM 1433 C C . LYS A 1 179 ? -21.035 6.142 31.388 1.00 94.25 179 LYS A C 1
ATOM 1435 O O . LYS A 1 179 ? -21.618 6.510 32.404 1.00 94.25 179 LYS A O 1
ATOM 1440 N N . GLN A 1 180 ? -21.678 5.855 30.257 1.00 93.88 180 GLN A N 1
ATOM 1441 C CA . GLN A 1 180 ? -23.139 5.891 30.149 1.00 93.88 180 GLN A CA 1
ATOM 1442 C C . GLN A 1 180 ? -23.806 4.824 31.022 1.00 93.88 180 GLN A C 1
ATOM 1444 O O . GLN A 1 180 ? -24.773 5.139 31.709 1.00 93.88 180 GLN A O 1
ATOM 1449 N N . ARG A 1 181 ? -23.262 3.600 31.071 1.00 94.62 181 ARG A N 1
ATOM 1450 C CA . ARG A 1 181 ? -23.776 2.538 31.955 1.00 94.62 181 ARG A CA 1
ATOM 1451 C C . ARG A 1 181 ? -23.684 2.914 33.431 1.00 94.62 181 ARG A C 1
ATOM 1453 O O . ARG A 1 181 ? -24.671 2.773 34.142 1.00 94.62 181 ARG A O 1
ATOM 1460 N N . VAL A 1 182 ? -22.536 3.436 33.873 1.00 93.94 182 VAL A N 1
ATOM 1461 C CA . VAL A 1 182 ? -22.352 3.878 35.268 1.00 93.94 182 VAL A CA 1
ATOM 1462 C C . VAL A 1 182 ? -23.346 4.984 35.627 1.00 93.94 182 VAL A C 1
ATOM 1464 O O . VAL A 1 182 ? -23.982 4.912 36.673 1.00 93.94 182 VAL A O 1
ATOM 1467 N N . ARG A 1 183 ? -23.542 5.969 34.739 1.00 93.25 183 ARG A N 1
ATOM 1468 C CA . ARG A 1 183 ? -24.547 7.025 34.945 1.00 93.25 183 ARG A CA 1
ATOM 1469 C C . ARG A 1 183 ? -25.970 6.471 35.019 1.00 93.25 183 ARG A C 1
ATOM 1471 O O . ARG A 1 183 ? -26.728 6.896 35.880 1.00 93.25 183 ARG A O 1
ATOM 1478 N N . GLY A 1 184 ? -26.321 5.519 34.154 1.00 91.25 184 GLY A N 1
ATOM 1479 C CA . GLY A 1 184 ? -27.629 4.861 34.185 1.00 91.25 184 GLY A CA 1
ATOM 1480 C C . GLY A 1 184 ? -27.885 4.112 35.496 1.00 91.25 184 GLY A C 1
ATOM 1481 O O . GLY A 1 184 ? -28.964 4.237 36.063 1.00 91.25 184 GLY A O 1
ATOM 1482 N N . MET A 1 185 ? -26.880 3.403 36.022 1.00 90.88 185 MET A N 1
ATOM 1483 C CA . MET A 1 185 ? -26.973 2.710 37.317 1.00 90.88 185 MET A CA 1
ATOM 1484 C C . MET A 1 185 ? -27.124 3.686 38.489 1.00 90.88 185 MET A C 1
ATOM 1486 O O . MET A 1 185 ? -27.964 3.469 39.354 1.00 90.88 185 MET A O 1
ATOM 1490 N N . GLN A 1 186 ? -26.353 4.780 38.501 1.00 89.50 186 GLN A N 1
ATOM 1491 C CA . GLN A 1 186 ? -26.477 5.821 39.529 1.00 89.50 186 GLN A CA 1
ATOM 1492 C C . GLN A 1 186 ? -27.870 6.459 39.531 1.00 89.50 186 GLN A C 1
ATOM 1494 O O . GLN A 1 186 ? -28.418 6.725 40.593 1.00 89.50 186 GLN A O 1
ATOM 1499 N N . MET A 1 187 ? -28.458 6.674 38.353 1.00 84.44 187 MET A N 1
ATOM 1500 C CA . MET A 1 187 ? -29.796 7.251 38.240 1.00 84.44 187 MET A CA 1
ATOM 1501 C C . MET A 1 187 ? -30.893 6.274 38.682 1.00 84.44 187 MET A C 1
ATOM 1503 O O . MET A 1 187 ? -31.850 6.704 39.313 1.00 84.44 187 MET A O 1
ATOM 1507 N N . GLY A 1 188 ? -30.734 4.974 38.408 1.00 84.69 188 GLY A N 1
ATOM 1508 C CA . GLY A 1 188 ? -31.641 3.935 38.908 1.00 84.69 188 GLY A CA 1
ATOM 1509 C C . GLY A 1 188 ? -31.659 3.853 40.436 1.00 84.69 188 GLY A C 1
ATOM 1510 O O . GLY A 1 188 ? -32.732 3.870 41.025 1.00 84.69 188 GLY A O 1
ATOM 1511 N N . LEU A 1 189 ? -30.483 3.878 41.075 1.00 85.56 189 LEU A N 1
ATOM 1512 C CA . LEU A 1 189 ? -30.370 3.859 42.541 1.00 85.56 189 LEU A CA 1
ATOM 1513 C C . LEU A 1 189 ? -31.065 5.059 43.206 1.00 85.56 189 LEU A C 1
ATOM 1515 O O . LEU A 1 189 ? -31.740 4.891 44.215 1.00 85.56 189 LEU A O 1
ATOM 1519 N N . ILE A 1 190 ? -30.946 6.256 42.620 1.00 83.62 190 ILE A N 1
ATOM 1520 C CA . ILE A 1 190 ? -31.615 7.465 43.135 1.00 83.62 190 ILE A CA 1
ATOM 1521 C C . ILE A 1 190 ? -33.145 7.339 43.039 1.00 83.62 190 ILE A C 1
ATOM 1523 O O . ILE A 1 190 ? -33.859 7.796 43.930 1.00 83.62 190 ILE A O 1
ATOM 1527 N N . ILE A 1 191 ? -33.660 6.732 41.964 1.00 82.12 191 ILE A N 1
ATOM 1528 C CA . ILE A 1 191 ? -35.105 6.537 41.788 1.00 82.12 191 ILE A CA 1
ATOM 1529 C C . ILE A 1 191 ? -35.634 5.543 42.827 1.00 82.12 191 ILE A C 1
ATOM 1531 O O . ILE A 1 191 ? -36.644 5.838 43.465 1.00 82.12 191 ILE A O 1
ATOM 1535 N N . ASP A 1 192 ? -34.942 4.424 43.047 1.00 78.06 192 ASP A N 1
ATOM 1536 C CA . ASP A 1 192 ? -35.366 3.409 44.018 1.00 78.06 192 ASP A CA 1
ATOM 1537 C C . ASP A 1 192 ? -35.425 3.972 45.450 1.00 78.06 192 ASP A C 1
ATOM 1539 O O . ASP A 1 192 ? -36.421 3.761 46.144 1.00 78.06 192 ASP A O 1
ATOM 1543 N N . GLU A 1 193 ? -34.434 4.771 45.870 1.00 79.94 193 GLU A N 1
ATOM 1544 C CA . GLU A 1 193 ? -34.455 5.439 47.183 1.00 79.94 193 GLU A CA 1
ATOM 1545 C C . GLU A 1 193 ? -35.648 6.400 47.325 1.00 79.94 193 GLU A C 1
ATOM 1547 O O . GLU A 1 193 ? -36.301 6.422 48.369 1.00 79.94 193 GLU A O 1
ATOM 1552 N N . SER A 1 194 ? -35.987 7.145 46.265 1.00 77.44 194 SER A N 1
ATOM 1553 C CA . SER A 1 194 ? -37.086 8.123 46.287 1.00 77.44 194 SER A CA 1
ATOM 1554 C C . SER A 1 194 ? -38.492 7.516 46.336 1.00 77.44 194 SER A C 1
ATOM 1556 O O . SER A 1 194 ? -39.422 8.190 46.763 1.00 77.44 194 SER A O 1
ATOM 1558 N N . VAL A 1 195 ? -38.662 6.263 45.900 1.00 80.00 195 VAL A N 1
ATOM 1559 C CA . VAL A 1 195 ? -39.954 5.551 45.947 1.00 80.00 195 VAL A CA 1
ATOM 1560 C C . VAL A 1 195 ? -40.154 4.843 47.293 1.00 80.00 195 VAL A C 1
ATOM 1562 O O . VAL A 1 195 ? -41.286 4.574 47.688 1.00 80.00 195 VAL A O 1
ATOM 1565 N N . SER A 1 196 ? -39.064 4.534 47.999 1.00 77.44 196 SER A N 1
ATOM 1566 C CA . SER A 1 196 ? -39.091 3.851 49.299 1.00 77.44 196 SER A CA 1
ATOM 1567 C C . SER A 1 196 ? -39.216 4.768 50.526 1.00 77.44 196 SER A C 1
ATOM 1569 O O . SER A 1 196 ? -39.351 4.253 51.637 1.00 77.44 196 SER A O 1
ATOM 1571 N N . ALA A 1 197 ? -39.158 6.089 50.334 1.00 67.31 197 ALA A N 1
ATOM 1572 C CA . ALA A 1 197 ? -39.291 7.110 51.378 1.00 67.31 197 ALA A CA 1
ATOM 1573 C C . ALA A 1 197 ? -40.708 7.702 51.409 1.00 67.31 197 ALA A C 1
ATOM 1575 O O . ALA A 1 197 ? -41.206 7.946 52.532 1.00 67.31 197 ALA A O 1
#

Secondary structure (DSSP, 8-state):
--SSSHHHHHHHHHHHHHHHHHHHHTT------SHHHHHHHHHHTTHHHHHHHHHHT-TT-SS--HHHHHHHHHHHHHHHHHHHHHHHH-TT-HHHHHHHHHHHHHHHHHHHHHHHHHGGG--HHHHHHHHHHHHGGG--STTHHHHHHHHHHHHHHHHHHHHHHHHHHHHHHHHHHHHHHHHHHHHHHHHHHHHH-

pLDDT: mean 81.84, std 13.56, range [46.53, 97.12]

Radius of gyration: 23.58 Å; chains: 1; bounding box: 62×33×75 Å

Sequence (197 aa):
MVGEGLGRGYELFEFVGRMLPTAFFKQLGTPHKTPGWVALFLLSNIAFPIAGIKILTSRREEKPNKMLAIFVFLVGIVSTTFHWNQCCLGSGSPVVHTWCLVDTTFSCVSGLVYIIHSWGTIRKRICALFAIAVMFLFDTSRFYTITHSIWHIMSAFVAYRLVRDRETFEQQRRISEGKQRVRGMQMGLIIDESVSA

Foldseek 3Di:
DPPPPPVVVVVVVVVCVVPCQPVPLVLDAQFDLPPVLLVLLLVLLVLQLVLLVLQVPPPLDPDRPNVLSVLSNVLSVLVSVLSVCCNVVNSPDPVSSVSVVVSVVSVVVSVVVLCVVQVVQDDPVLVVLVVQLVVLVRDNDPCVSVSVSVSSNSVSVSSNVRSVSVSVVVVVVVVVVVVVVVVVVVVVVVVVVVVVD